Protein AF-A0AAD7QXW4-F1 (afdb_monomer_lite)

Secondary structure (DSSP, 8-state):
---HHHHHHHHHHHHHHHHHHHHHHHHHHHHTTT---SS-----PPPHHHHHHHHHHHHHHHHHHHHHHHHHT--TTSTT---HHHHH---TTS-HHHHHHHHHHTT---HHHHHHHHHT-SHHHHHHHHHHTTHHHH-TT-BTTBHHHHHHHHHHHHHHHHHHHHHHHHHHHHH-GGGHHHHHHHHHHHHHHHHHHHHHHHH--TTHHHHS-STTS---HHHHHHHHHHHHHHHHHHHHHHHHHHHHTTSS---STTSHHHHHHHHHHHHHHHHHHHHHHHHHHHHHHHHHHHHHHH-HHHHHHHHHHHHHHHHHHHHHHHSHHHHHHHHHHHHSS-HHHHHHHHHHHHHHHHHHTT-----

Structure (mmCIF, N/CA/C/O backbone):
data_AF-A0AAD7QXW4-F1
#
_entry.id   AF-A0AAD7QXW4-F1
#
loop_
_atom_site.group_PDB
_atom_site.id
_atom_site.type_symbol
_atom_site.label_atom_id
_atom_site.label_alt_id
_atom_site.label_comp_id
_atom_site.label_asym_id
_atom_site.label_entity_id
_atom_site.label_seq_id
_atom_site.pdbx_PDB_ins_code
_atom_site.Cartn_x
_atom_site.Cartn_y
_atom_site.Cartn_z
_atom_site.occupancy
_atom_site.B_iso_or_equiv
_atom_site.auth_seq_id
_atom_site.auth_comp_id
_atom_site.auth_asym_id
_atom_site.auth_atom_id
_atom_site.pdbx_PDB_model_num
ATOM 1 N N . MET A 1 1 ? 6.537 -10.500 15.496 1.00 38.91 1 MET A N 1
ATOM 2 C CA . MET A 1 1 ? 7.806 -11.263 15.499 1.00 38.91 1 MET A CA 1
ATOM 3 C C . MET A 1 1 ? 7.841 -12.087 14.221 1.00 38.91 1 MET A C 1
ATOM 5 O O . MET A 1 1 ? 6.957 -12.913 14.037 1.00 38.91 1 MET A O 1
ATOM 9 N N . VAL A 1 2 ? 8.755 -11.793 13.292 1.00 45.12 2 VAL A N 1
ATOM 10 C CA . VAL A 1 2 ? 8.841 -12.519 12.012 1.00 45.12 2 VAL A CA 1
ATOM 11 C C . VAL A 1 2 ? 9.521 -13.862 12.272 1.00 45.12 2 VAL A C 1
ATOM 13 O O . VAL A 1 2 ? 10.631 -13.902 12.792 1.00 45.12 2 VAL A O 1
ATOM 16 N N . ASN A 1 3 ? 8.829 -14.959 11.971 1.00 74.19 3 ASN A N 1
ATOM 17 C CA . ASN A 1 3 ? 9.341 -16.309 12.180 1.00 74.19 3 ASN A CA 1
ATOM 18 C C . ASN A 1 3 ? 10.465 -16.594 11.167 1.00 74.19 3 ASN A C 1
ATOM 20 O O . ASN A 1 3 ? 10.270 -16.412 9.965 1.00 74.19 3 ASN A O 1
ATOM 24 N N . ILE A 1 4 ? 11.625 -17.058 11.635 1.00 77.56 4 ILE A N 1
ATOM 25 C CA . ILE A 1 4 ? 12.782 -17.412 10.790 1.00 77.56 4 ILE A CA 1
ATOM 26 C C . ILE A 1 4 ? 12.390 -18.447 9.727 1.00 77.56 4 ILE A C 1
ATOM 28 O O . ILE A 1 4 ? 12.836 -18.352 8.586 1.00 77.56 4 ILE A O 1
ATOM 32 N N . ALA A 1 5 ? 11.471 -19.359 10.058 1.00 68.00 5 ALA A N 1
ATOM 33 C CA . ALA A 1 5 ? 10.938 -20.336 9.114 1.00 68.00 5 ALA A CA 1
ATOM 34 C C . ALA A 1 5 ? 10.135 -19.689 7.969 1.00 68.00 5 ALA A C 1
ATOM 36 O O . ALA A 1 5 ? 10.198 -20.164 6.839 1.00 68.00 5 ALA A O 1
ATOM 37 N N . ALA A 1 6 ? 9.416 -18.591 8.238 1.00 66.75 6 ALA A N 1
ATOM 38 C CA . ALA A 1 6 ? 8.667 -17.843 7.224 1.00 66.75 6 ALA A CA 1
ATOM 39 C C . ALA A 1 6 ? 9.599 -17.025 6.314 1.00 66.75 6 ALA A C 1
ATOM 41 O O . ALA A 1 6 ? 9.358 -16.905 5.118 1.00 66.75 6 ALA A O 1
ATOM 42 N N . LEU A 1 7 ? 10.695 -16.503 6.872 1.00 66.06 7 LEU A N 1
ATOM 43 C CA . LEU A 1 7 ? 11.763 -15.861 6.103 1.00 66.06 7 LEU A CA 1
ATOM 44 C C . LEU A 1 7 ? 12.496 -16.875 5.218 1.00 66.06 7 LEU A C 1
ATOM 46 O O . LEU A 1 7 ? 12.767 -16.586 4.058 1.00 66.06 7 LEU A O 1
ATOM 50 N N . GLN A 1 8 ? 12.767 -18.076 5.730 1.00 68.88 8 GLN A N 1
ATOM 51 C CA . GLN A 1 8 ? 13.400 -19.142 4.956 1.00 68.88 8 GLN A CA 1
ATOM 52 C C . GLN A 1 8 ? 12.527 -19.635 3.807 1.00 68.88 8 GLN A C 1
ATOM 54 O O . GLN A 1 8 ? 13.061 -19.803 2.715 1.00 68.88 8 GLN A O 1
ATOM 59 N N . THR A 1 9 ? 11.219 -19.833 4.005 1.00 77.69 9 THR A N 1
ATOM 60 C CA . THR A 1 9 ? 10.299 -20.216 2.917 1.00 77.69 9 THR A CA 1
ATOM 61 C C . THR A 1 9 ? 10.117 -19.095 1.903 1.00 77.69 9 THR A C 1
ATOM 63 O O . THR A 1 9 ? 10.147 -19.357 0.704 1.00 77.69 9 THR A O 1
ATOM 66 N N . LEU A 1 10 ? 10.015 -17.839 2.348 1.00 73.81 10 LEU A N 1
ATOM 67 C CA . LEU A 1 10 ? 9.956 -16.688 1.446 1.00 73.81 10 LEU A CA 1
ATOM 68 C C . LEU A 1 10 ? 11.222 -16.601 0.585 1.00 73.81 10 LEU A C 1
ATOM 70 O O . LEU A 1 10 ? 11.132 -16.485 -0.634 1.00 73.81 10 LEU A O 1
ATOM 74 N N . VAL A 1 11 ? 12.400 -16.714 1.206 1.00 78.88 11 VAL A N 1
ATOM 75 C CA . VAL A 1 11 ? 13.682 -16.671 0.500 1.00 78.88 11 VAL A CA 1
ATOM 76 C C . VAL A 1 11 ? 13.839 -17.879 -0.412 1.00 78.88 11 VAL A C 1
ATOM 78 O O . VAL A 1 11 ? 14.234 -17.680 -1.544 1.00 78.88 11 VAL A O 1
ATOM 81 N N . THR A 1 12 ? 13.501 -19.104 -0.009 1.00 80.50 12 THR A N 1
ATOM 82 C CA . THR A 1 12 ? 13.656 -20.281 -0.893 1.00 80.50 12 THR A CA 1
ATOM 83 C C . THR A 1 12 ? 12.704 -20.268 -2.085 1.00 80.50 12 THR A C 1
ATOM 85 O O . THR A 1 12 ? 13.102 -20.693 -3.167 1.00 80.50 12 THR A O 1
ATOM 88 N N . VAL A 1 13 ? 11.487 -19.738 -1.931 1.00 79.38 13 VAL A N 1
ATOM 89 C CA . VAL A 1 13 ? 10.522 -19.629 -3.037 1.00 79.38 13 VAL A CA 1
ATOM 90 C C . VAL A 1 13 ? 10.874 -18.477 -3.984 1.00 79.38 13 VAL A C 1
ATOM 92 O O . VAL A 1 13 ? 10.798 -18.642 -5.200 1.00 79.38 13 VAL A O 1
ATOM 95 N N . LEU A 1 14 ? 11.294 -17.320 -3.460 1.00 69.75 14 LEU A N 1
ATOM 96 C CA . LEU A 1 14 ? 11.632 -16.150 -4.283 1.00 69.75 14 LEU A CA 1
ATOM 97 C C . LEU A 1 14 ? 13.081 -16.148 -4.786 1.00 69.75 14 LEU A C 1
ATOM 99 O O . LEU A 1 14 ? 13.359 -15.495 -5.788 1.00 69.75 14 LEU A O 1
ATOM 103 N N . ALA A 1 15 ? 13.997 -16.874 -4.139 1.00 69.12 15 ALA A N 1
ATOM 104 C CA . ALA A 1 15 ? 15.409 -16.981 -4.511 1.00 69.12 15 ALA A CA 1
ATOM 105 C C . ALA A 1 15 ? 15.614 -17.312 -5.992 1.00 69.12 15 ALA A C 1
ATOM 107 O O . ALA A 1 15 ? 16.278 -16.520 -6.652 1.00 69.12 15 ALA A O 1
ATOM 108 N N . PRO A 1 16 ? 15.051 -18.395 -6.561 1.00 73.75 16 PRO A N 1
ATOM 109 C CA . PRO A 1 16 ? 15.305 -18.749 -7.959 1.00 73.75 16 PRO A CA 1
ATOM 110 C C . PRO A 1 16 ? 14.805 -17.698 -8.964 1.00 73.75 16 PRO A C 1
ATOM 112 O O . PRO A 1 16 ? 15.329 -17.627 -10.071 1.00 73.75 16 PRO A O 1
ATOM 115 N N . PHE A 1 17 ? 13.853 -16.845 -8.575 1.00 68.25 17 PHE A N 1
ATOM 116 C CA . PHE A 1 17 ? 13.324 -15.777 -9.426 1.00 68.25 17 PHE A CA 1
ATOM 117 C C . PHE A 1 17 ? 14.056 -14.439 -9.234 1.00 68.25 17 PHE A C 1
ATOM 119 O O . PHE A 1 17 ? 14.311 -13.730 -10.206 1.00 68.25 17 PHE A O 1
ATOM 126 N N . LEU A 1 18 ? 14.434 -14.096 -7.998 1.00 61.56 18 LEU A N 1
ATOM 127 C CA . LEU A 1 18 ? 15.092 -12.827 -7.671 1.00 61.56 18 LEU A CA 1
ATOM 128 C C . LEU A 1 18 ? 16.617 -12.877 -7.845 1.00 61.56 18 LEU A C 1
ATOM 130 O O . LEU A 1 18 ? 17.200 -11.888 -8.287 1.00 61.56 18 LEU A O 1
ATOM 134 N N . LEU A 1 19 ? 17.282 -14.003 -7.543 1.00 67.19 19 LEU A N 1
ATOM 135 C CA . LEU A 1 19 ? 18.742 -14.142 -7.673 1.00 67.19 19 LEU A CA 1
ATOM 136 C C . LEU A 1 19 ? 19.275 -13.817 -9.070 1.00 67.19 19 LEU A C 1
ATOM 138 O O . LEU A 1 19 ? 20.217 -13.029 -9.136 1.00 67.19 19 LEU A O 1
ATOM 142 N N . PRO A 1 20 ? 18.732 -14.353 -10.181 1.00 64.75 20 PRO A N 1
ATOM 143 C CA . PRO A 1 20 ? 19.276 -14.044 -11.501 1.00 64.75 20 PRO A CA 1
ATOM 144 C C . PRO A 1 20 ? 19.158 -12.552 -11.844 1.00 64.75 20 PRO A C 1
ATOM 146 O O . PRO A 1 20 ? 20.075 -11.990 -12.442 1.00 64.75 20 PRO A O 1
ATOM 149 N N . GLN A 1 21 ? 18.099 -11.871 -11.388 1.00 59.12 21 GLN A N 1
ATOM 150 C CA . GLN A 1 21 ? 17.941 -10.429 -11.596 1.00 59.12 21 GLN A CA 1
ATOM 151 C C . GLN A 1 21 ? 18.880 -9.597 -10.716 1.00 59.12 21 GLN A C 1
ATOM 153 O O . GLN A 1 21 ? 19.474 -8.633 -11.195 1.00 59.12 21 GLN A O 1
ATOM 158 N N . ILE A 1 22 ? 19.074 -9.992 -9.454 1.00 64.88 22 ILE A N 1
ATOM 159 C CA . ILE A 1 22 ? 19.997 -9.324 -8.526 1.00 64.88 22 ILE A CA 1
ATOM 160 C C . ILE A 1 22 ? 21.452 -9.518 -8.978 1.00 64.88 22 ILE A C 1
ATOM 162 O O . ILE A 1 22 ? 22.232 -8.567 -8.968 1.00 64.88 22 ILE A O 1
ATOM 166 N N . ILE A 1 23 ? 21.824 -10.722 -9.422 1.00 70.44 23 ILE A N 1
ATOM 167 C CA . ILE A 1 23 ? 23.162 -11.012 -9.955 1.00 70.44 23 ILE A CA 1
ATOM 168 C C . ILE A 1 23 ? 23.402 -10.209 -11.236 1.00 70.44 23 ILE A C 1
ATOM 170 O O . ILE A 1 23 ? 24.435 -9.548 -11.341 1.00 70.44 23 ILE A O 1
ATOM 174 N N . GLY A 1 24 ? 22.441 -10.188 -12.167 1.00 61.59 24 GLY A N 1
ATOM 175 C CA . GLY A 1 24 ? 22.516 -9.358 -13.371 1.00 61.59 24 GLY A CA 1
ATOM 176 C C . GLY A 1 24 ? 22.641 -7.864 -13.049 1.00 61.59 24 GLY A C 1
ATOM 177 O O . GLY A 1 24 ? 23.448 -7.163 -13.658 1.00 61.59 24 GLY A O 1
ATOM 178 N N . PHE A 1 25 ? 21.921 -7.381 -12.033 1.00 62.62 25 PHE A N 1
ATOM 179 C CA . PHE A 1 25 ? 22.014 -6.003 -11.549 1.00 62.62 25 PHE A CA 1
ATOM 180 C C . PHE A 1 25 ? 23.402 -5.678 -10.972 1.00 62.62 25 PHE A C 1
ATOM 182 O O . PHE A 1 25 ? 24.011 -4.679 -11.356 1.00 62.62 25 PHE A O 1
ATOM 189 N N . ILE A 1 26 ? 23.950 -6.542 -10.108 1.00 66.62 26 ILE A N 1
ATOM 190 C CA . ILE A 1 26 ? 25.285 -6.367 -9.507 1.00 66.62 26 ILE A CA 1
ATOM 191 C C . ILE A 1 26 ? 26.384 -6.431 -10.576 1.00 66.62 26 ILE A C 1
ATOM 193 O O . ILE A 1 26 ? 27.340 -5.654 -10.525 1.00 66.62 26 ILE A O 1
ATOM 197 N N . GLN A 1 27 ? 26.256 -7.329 -11.555 1.00 64.94 27 GLN A N 1
ATOM 198 C CA . GLN A 1 27 ? 27.206 -7.451 -12.661 1.00 64.94 27 GLN A CA 1
ATOM 199 C C . GLN A 1 27 ? 27.194 -6.207 -13.555 1.00 64.94 27 GLN A C 1
ATOM 201 O O . GLN A 1 27 ? 28.266 -5.680 -13.841 1.00 64.94 27 GLN A O 1
ATOM 206 N N . ARG A 1 28 ? 26.020 -5.658 -13.898 1.00 58.41 28 ARG A N 1
ATOM 207 C CA . ARG A 1 28 ? 25.897 -4.399 -14.659 1.00 58.41 28 ARG A CA 1
ATOM 208 C C . ARG A 1 28 ? 26.471 -3.201 -13.892 1.00 58.41 28 ARG A C 1
ATOM 210 O O . ARG A 1 28 ? 27.172 -2.377 -14.474 1.00 58.41 28 ARG A O 1
ATOM 217 N N . PHE A 1 29 ? 26.267 -3.142 -12.573 1.00 59.41 29 PHE A N 1
ATOM 218 C CA . PHE A 1 29 ? 26.855 -2.103 -11.715 1.00 59.41 29 PHE A CA 1
ATOM 219 C C . PHE A 1 29 ? 28.385 -2.202 -11.602 1.00 59.41 29 PHE A C 1
ATOM 221 O O . PHE A 1 29 ? 29.067 -1.185 -11.459 1.00 59.41 29 PHE A O 1
ATOM 228 N N . ARG A 1 30 ? 28.936 -3.421 -11.655 1.00 56.94 30 ARG A N 1
ATOM 229 C CA . ARG A 1 30 ? 30.386 -3.669 -11.660 1.00 56.94 30 ARG A CA 1
ATOM 230 C C . ARG A 1 30 ? 31.014 -3.407 -13.032 1.00 56.94 30 ARG A C 1
ATOM 232 O O . ARG A 1 30 ? 32.064 -2.779 -13.092 1.00 56.94 30 ARG A O 1
ATOM 239 N N . GLN A 1 31 ? 30.360 -3.811 -14.119 1.00 50.00 31 GLN A N 1
ATOM 240 C CA . GLN A 1 31 ? 30.836 -3.607 -15.493 1.00 50.00 31 GLN A CA 1
ATOM 241 C C . GLN A 1 31 ? 30.764 -2.135 -15.922 1.00 50.00 31 GLN A C 1
ATOM 243 O O . GLN A 1 31 ? 31.697 -1.640 -16.546 1.00 50.00 31 GLN A O 1
ATOM 248 N N . GLY A 1 32 ? 29.745 -1.387 -15.478 1.00 48.44 32 GLY A N 1
ATOM 249 C CA . GLY A 1 32 ? 29.672 0.069 -15.666 1.00 48.44 32 GLY A CA 1
ATOM 250 C C . GLY A 1 32 ? 30.771 0.865 -14.945 1.00 48.44 32 GLY A C 1
ATOM 251 O O . GLY A 1 32 ? 30.920 2.055 -15.197 1.00 48.44 32 GLY A O 1
ATOM 252 N N . ARG A 1 33 ? 31.550 0.227 -14.056 1.00 48.25 33 ARG A N 1
ATOM 253 C CA . ARG A 1 33 ? 32.772 0.795 -13.457 1.00 48.25 33 ARG A CA 1
ATOM 254 C C . ARG A 1 33 ? 34.061 0.382 -14.175 1.00 48.25 33 ARG A C 1
ATOM 256 O O . ARG A 1 33 ? 35.077 1.024 -13.947 1.00 48.25 33 ARG A O 1
ATOM 263 N N . GLN A 1 34 ? 34.038 -0.679 -14.986 1.00 44.09 34 GLN A N 1
ATOM 264 C CA . GLN A 1 34 ? 35.215 -1.201 -15.696 1.00 44.09 34 GLN A CA 1
ATOM 265 C C . GLN A 1 34 ? 35.305 -0.742 -17.155 1.00 44.09 34 GLN A C 1
ATOM 267 O O . GLN A 1 34 ? 36.392 -0.780 -17.719 1.00 44.09 34 GLN A O 1
ATOM 272 N N . ALA A 1 35 ? 34.216 -0.240 -17.745 1.00 44.34 35 ALA A N 1
ATOM 273 C CA . ALA A 1 35 ? 34.256 0.523 -18.993 1.00 44.34 35 ALA A CA 1
ATOM 274 C C . ALA A 1 35 ? 34.773 1.953 -18.732 1.00 44.34 35 ALA A C 1
ATOM 276 O O . ALA A 1 35 ? 34.047 2.935 -18.867 1.00 44.34 35 ALA A O 1
ATOM 277 N N . GLY A 1 36 ? 36.017 2.054 -18.263 1.00 42.50 36 GLY A N 1
ATOM 278 C CA . GLY A 1 36 ? 36.802 3.276 -18.347 1.00 42.50 36 GLY A CA 1
ATOM 279 C C . GLY A 1 36 ? 37.387 3.346 -19.748 1.00 42.50 36 GLY A C 1
ATOM 280 O O . GLY A 1 36 ? 38.448 2.783 -19.983 1.00 42.50 36 GLY A O 1
ATOM 281 N N . ASP A 1 37 ? 36.659 3.976 -20.663 1.00 39.25 37 ASP A N 1
ATOM 282 C CA . ASP A 1 37 ? 37.173 4.346 -21.977 1.00 39.25 37 ASP A CA 1
ATOM 283 C C . ASP A 1 37 ? 36.783 5.803 -22.249 1.00 39.25 37 ASP A C 1
ATOM 285 O O . ASP A 1 37 ? 35.698 6.252 -21.869 1.00 39.25 37 ASP A O 1
ATOM 289 N N . ASP A 1 38 ? 37.712 6.535 -22.852 1.00 42.19 38 ASP A N 1
ATOM 290 C CA . ASP A 1 38 ? 37.960 7.986 -22.805 1.00 42.19 38 ASP A CA 1
ATOM 291 C C . ASP A 1 38 ? 36.863 8.936 -23.347 1.00 42.19 38 ASP A C 1
ATOM 293 O O . ASP A 1 38 ? 37.115 10.105 -23.642 1.00 42.19 38 ASP A O 1
ATOM 297 N N . ASN A 1 39 ? 35.609 8.498 -23.459 1.00 40.88 39 ASN A N 1
ATOM 298 C CA . ASN A 1 39 ? 34.501 9.349 -23.886 1.00 40.88 39 ASN A CA 1
ATOM 299 C C . ASN A 1 39 ? 33.683 9.846 -22.692 1.00 40.88 39 ASN A C 1
ATOM 301 O O . ASN A 1 39 ? 32.728 9.209 -22.255 1.00 40.88 39 ASN A O 1
ATOM 305 N N . GLN A 1 40 ? 34.081 11.024 -22.199 1.00 39.44 40 GLN A N 1
ATOM 306 C CA . GLN A 1 40 ? 33.288 11.987 -21.424 1.00 39.44 40 GLN A CA 1
ATOM 307 C C . GLN A 1 40 ? 31.959 11.447 -20.874 1.00 39.44 40 GLN A C 1
ATOM 309 O O . GLN A 1 40 ? 30.913 11.486 -21.528 1.00 39.44 40 GLN A O 1
ATOM 314 N N . THR A 1 41 ? 31.981 11.057 -19.602 1.00 42.03 41 THR A N 1
ATOM 315 C CA . THR A 1 41 ? 30.787 10.882 -18.778 1.00 42.03 41 THR A CA 1
ATOM 316 C C . THR A 1 41 ? 30.057 12.219 -18.646 1.00 42.03 41 THR A C 1
ATOM 318 O O . THR A 1 41 ? 30.217 12.942 -17.660 1.00 42.03 41 THR A O 1
ATOM 321 N N . ARG A 1 42 ? 29.230 12.579 -19.632 1.00 43.31 42 ARG A N 1
ATOM 322 C CA . ARG A 1 42 ? 28.164 13.553 -19.394 1.00 43.31 42 ARG A CA 1
ATOM 323 C C . ARG A 1 42 ? 27.274 12.965 -18.294 1.00 43.31 42 ARG A C 1
ATOM 325 O O . ARG A 1 42 ? 26.869 11.807 -18.423 1.00 43.31 42 ARG A O 1
ATOM 332 N N . PRO A 1 43 ? 26.964 13.707 -17.215 1.00 50.62 43 PRO A N 1
ATOM 333 C CA . PRO A 1 43 ? 25.951 13.257 -16.275 1.00 50.62 43 PRO A CA 1
ATOM 334 C C . PRO A 1 43 ? 24.679 13.009 -17.084 1.00 50.62 43 PRO A C 1
ATOM 336 O O . PRO A 1 43 ? 24.198 13.915 -17.763 1.00 50.62 43 PRO A O 1
ATOM 339 N N . VAL A 1 44 ? 24.180 11.769 -17.080 1.00 57.88 44 VAL A N 1
ATOM 340 C CA . VAL A 1 44 ? 22.901 11.439 -17.718 1.00 57.88 44 VAL A CA 1
ATOM 341 C C . VAL A 1 44 ? 21.854 12.276 -16.997 1.00 57.88 44 VAL A C 1
ATOM 343 O O . VAL A 1 44 ? 21.492 11.983 -15.856 1.00 57.88 44 VAL A O 1
ATOM 346 N N . SER A 1 45 ? 21.452 13.381 -17.622 1.00 67.94 45 SER A N 1
ATOM 347 C CA . SER A 1 45 ? 20.503 14.314 -17.042 1.00 67.94 45 SER A CA 1
ATOM 348 C C . SER A 1 45 ? 19.158 13.610 -16.941 1.00 67.94 45 SER A C 1
ATOM 350 O O . SER A 1 45 ? 18.612 13.091 -17.917 1.00 67.94 45 SER A O 1
ATOM 352 N N . LEU A 1 46 ? 18.645 13.529 -15.717 1.00 78.94 46 LEU A N 1
ATOM 353 C CA . LEU A 1 46 ? 17.346 12.942 -15.453 1.00 78.94 46 LEU A CA 1
ATOM 354 C C . LEU A 1 46 ? 16.287 13.822 -16.128 1.00 78.94 46 LEU A C 1
ATOM 356 O O . LEU A 1 46 ? 16.192 15.011 -15.828 1.00 78.94 46 LEU A O 1
ATOM 360 N N . SER A 1 47 ? 15.517 13.263 -17.065 1.00 82.81 47 SER A N 1
ATOM 361 C CA . SER A 1 47 ? 14.469 14.036 -17.745 1.00 82.81 47 SER A CA 1
ATOM 362 C C . SER A 1 47 ? 13.443 14.556 -16.730 1.00 82.81 47 SER A C 1
ATOM 364 O O . SER A 1 47 ? 13.118 13.862 -15.761 1.00 82.81 47 SER A O 1
ATOM 366 N N . GLY A 1 48 ? 12.918 15.764 -16.968 1.00 85.06 48 GLY A N 1
ATOM 367 C CA . GLY A 1 48 ? 11.962 16.433 -16.079 1.00 85.06 48 GLY A CA 1
ATOM 368 C C . GLY A 1 48 ? 10.760 15.555 -15.723 1.00 85.06 48 GLY A C 1
ATOM 369 O O . GLY A 1 48 ? 10.337 15.542 -14.574 1.00 85.06 48 GLY A O 1
ATOM 370 N N . THR A 1 49 ? 10.298 14.716 -16.655 1.00 86.25 49 THR A N 1
ATOM 371 C CA . THR A 1 49 ? 9.227 13.739 -16.415 1.00 86.25 49 THR A CA 1
ATOM 372 C C . THR A 1 49 ? 9.553 12.762 -15.281 1.00 86.25 49 THR A C 1
ATOM 374 O O . THR A 1 49 ? 8.719 12.542 -14.407 1.00 86.25 49 THR A O 1
ATOM 377 N N . TYR A 1 50 ? 10.761 12.186 -15.255 1.00 88.12 50 TYR A N 1
ATOM 378 C CA . TYR A 1 50 ? 11.150 11.249 -14.194 1.00 88.12 50 TYR A CA 1
ATOM 379 C C . TYR A 1 50 ? 11.339 11.969 -12.861 1.00 88.12 50 TYR A C 1
ATOM 381 O O . TYR A 1 50 ? 10.986 11.407 -11.830 1.00 88.12 50 TYR A O 1
ATOM 389 N N . MET A 1 51 ? 11.832 13.213 -12.871 1.00 89.25 51 MET A N 1
ATOM 390 C CA . MET A 1 51 ? 11.890 14.033 -11.658 1.00 89.25 51 MET A CA 1
ATOM 391 C C . MET A 1 51 ? 10.497 14.295 -11.081 1.00 89.25 51 MET A C 1
ATOM 393 O O . MET A 1 51 ? 10.308 14.119 -9.882 1.00 89.25 51 MET A O 1
ATOM 397 N N . THR A 1 52 ? 9.512 14.636 -11.917 1.00 90.12 52 THR A N 1
ATOM 398 C CA . THR A 1 52 ? 8.122 14.811 -11.473 1.00 90.12 52 THR A CA 1
ATOM 399 C C . THR A 1 52 ? 7.553 13.520 -10.890 1.00 90.12 52 THR A C 1
ATOM 401 O O . THR A 1 52 ? 6.960 13.553 -9.818 1.00 90.12 52 THR A O 1
ATOM 404 N N . ILE A 1 53 ? 7.766 12.374 -11.545 1.00 90.62 53 ILE A N 1
ATOM 405 C CA . ILE A 1 53 ? 7.281 11.077 -11.046 1.00 90.62 53 ILE A CA 1
ATOM 406 C C . ILE A 1 53 ? 7.921 10.731 -9.693 1.00 90.62 53 ILE A C 1
ATOM 408 O O . ILE A 1 53 ? 7.222 10.354 -8.756 1.00 90.62 53 ILE A O 1
ATOM 412 N N . ILE A 1 54 ? 9.239 10.898 -9.568 1.00 92.44 54 ILE A N 1
ATOM 413 C CA . ILE A 1 54 ? 9.968 10.670 -8.313 1.00 92.44 54 ILE A CA 1
ATOM 414 C C . ILE A 1 54 ? 9.448 11.597 -7.213 1.00 92.44 54 ILE A C 1
ATOM 416 O O . ILE A 1 54 ? 9.223 11.143 -6.096 1.00 92.44 54 ILE A O 1
ATOM 420 N N . PHE A 1 55 ? 9.217 12.873 -7.528 1.00 93.44 55 PHE A N 1
ATOM 421 C CA . PHE A 1 55 ? 8.653 13.832 -6.583 1.00 93.44 55 PHE A CA 1
ATOM 422 C C . PHE A 1 55 ? 7.265 13.407 -6.096 1.00 93.44 55 PHE A C 1
ATOM 424 O O . PHE A 1 55 ? 7.009 13.469 -4.898 1.00 93.44 55 PHE A O 1
ATOM 431 N N . VAL A 1 56 ? 6.394 12.919 -6.987 1.00 93.12 56 VAL A N 1
ATOM 432 C CA . VAL A 1 56 ? 5.066 12.409 -6.611 1.00 93.12 56 VAL A CA 1
ATOM 433 C C . VAL A 1 56 ? 5.180 11.233 -5.639 1.00 93.12 56 VAL A C 1
ATOM 435 O O . VAL A 1 56 ? 4.496 11.237 -4.619 1.00 93.12 56 VAL A O 1
ATOM 438 N N . PHE A 1 57 ? 6.066 10.265 -5.895 1.00 93.31 57 PHE A N 1
ATOM 439 C CA . PHE A 1 57 ? 6.268 9.137 -4.977 1.00 93.31 57 PHE A CA 1
ATOM 440 C C . PHE A 1 57 ? 6.879 9.562 -3.639 1.00 93.31 57 PHE A C 1
ATOM 442 O O . PHE A 1 57 ? 6.426 9.109 -2.593 1.00 93.31 57 PHE A O 1
ATOM 449 N N . PHE A 1 58 ? 7.856 10.473 -3.633 1.00 93.62 58 PHE A N 1
ATOM 450 C CA . PHE A 1 58 ? 8.395 11.003 -2.378 1.00 93.62 58 PHE A CA 1
ATOM 451 C C . PHE A 1 58 ? 7.348 11.777 -1.581 1.00 93.62 58 PHE A C 1
ATOM 453 O O . PHE A 1 58 ? 7.281 11.624 -0.365 1.00 93.62 58 PHE A O 1
ATOM 460 N N . LEU A 1 59 ? 6.524 12.587 -2.247 1.00 94.19 59 LEU A N 1
ATOM 461 C CA . LEU A 1 59 ? 5.451 13.323 -1.592 1.00 94.19 59 LEU A CA 1
ATOM 462 C C . LEU A 1 59 ? 4.425 12.361 -0.978 1.00 94.19 59 LEU A C 1
ATOM 464 O O . LEU A 1 59 ? 4.071 12.531 0.185 1.00 94.19 59 LEU A O 1
ATOM 468 N N . ALA A 1 60 ? 4.012 11.324 -1.714 1.00 93.31 60 ALA A N 1
ATOM 469 C CA . ALA A 1 60 ? 3.125 10.280 -1.202 1.00 93.31 60 ALA A CA 1
ATOM 470 C C . ALA A 1 60 ? 3.732 9.561 0.018 1.00 93.31 60 ALA A C 1
ATOM 472 O O . ALA A 1 60 ? 3.086 9.469 1.064 1.00 93.31 60 ALA A O 1
ATOM 473 N N . ALA A 1 61 ? 5.009 9.168 -0.058 1.00 93.19 61 ALA A N 1
ATOM 474 C CA . ALA A 1 61 ? 5.724 8.555 1.059 1.00 93.19 61 ALA A CA 1
ATOM 475 C C . ALA A 1 61 ? 5.774 9.470 2.292 1.00 93.19 61 ALA A C 1
ATOM 477 O O . ALA A 1 61 ? 5.522 9.016 3.407 1.00 93.19 61 ALA A O 1
ATOM 478 N N . ILE A 1 62 ? 6.061 10.764 2.107 1.00 93.62 62 ILE A N 1
ATOM 479 C CA . ILE A 1 62 ? 6.068 11.752 3.194 1.00 93.62 62 ILE A CA 1
ATOM 480 C C . ILE A 1 62 ? 4.674 11.886 3.805 1.00 93.62 62 ILE A C 1
ATOM 482 O O . ILE A 1 62 ? 4.566 11.911 5.025 1.00 93.62 62 ILE A O 1
ATOM 486 N N . CYS A 1 63 ? 3.610 11.930 3.001 1.00 93.31 63 CYS A N 1
ATOM 487 C CA . CYS A 1 63 ? 2.240 11.979 3.510 1.00 93.31 63 CYS A CA 1
ATOM 488 C C . CYS A 1 63 ? 1.897 10.743 4.356 1.00 93.31 63 CYS A C 1
ATOM 490 O O . CYS A 1 63 ? 1.354 10.893 5.451 1.00 93.31 63 CYS A O 1
ATOM 492 N N . HIS A 1 64 ? 2.259 9.539 3.904 1.00 92.00 64 HIS A N 1
ATOM 493 C CA . HIS A 1 64 ? 2.045 8.309 4.672 1.00 92.00 64 HIS A CA 1
ATOM 494 C C . HIS A 1 64 ? 2.869 8.282 5.967 1.00 92.00 64 HIS A C 1
ATOM 496 O O . HIS A 1 64 ? 2.327 7.999 7.034 1.00 92.00 64 HIS A O 1
ATOM 502 N N . LEU A 1 65 ? 4.153 8.645 5.911 1.00 91.19 65 LEU A N 1
ATOM 503 C CA . LEU A 1 65 ? 5.007 8.725 7.100 1.00 91.19 65 LEU A CA 1
ATOM 504 C C . LEU A 1 65 ? 4.540 9.806 8.076 1.00 91.19 65 LEU A C 1
ATOM 506 O O . LEU A 1 65 ? 4.582 9.585 9.281 1.00 91.19 65 LEU A O 1
ATOM 510 N N . ALA A 1 66 ? 4.067 10.949 7.580 1.00 90.12 66 ALA A N 1
ATOM 511 C CA . ALA A 1 66 ? 3.493 12.004 8.404 1.00 90.12 66 ALA A CA 1
ATOM 512 C C . ALA A 1 66 ? 2.212 11.523 9.091 1.00 90.12 66 ALA A C 1
ATOM 514 O O . ALA A 1 66 ? 2.037 11.772 10.279 1.00 90.12 66 ALA A O 1
ATOM 515 N N . HIS A 1 67 ? 1.353 10.779 8.389 1.00 87.75 67 HIS A N 1
ATOM 516 C CA . HIS A 1 67 ? 0.163 10.182 8.990 1.00 87.75 67 HIS A CA 1
ATOM 517 C C . HIS A 1 67 ? 0.530 9.188 10.107 1.00 87.75 67 HIS A C 1
ATOM 519 O O . HIS A 1 67 ? -0.017 9.274 11.207 1.00 87.75 67 HIS A O 1
ATOM 525 N N . VAL A 1 68 ? 1.530 8.324 9.888 1.00 85.62 68 VAL A N 1
ATOM 526 C CA . VAL A 1 68 ? 2.064 7.431 10.935 1.00 85.62 68 VAL A CA 1
ATOM 527 C C . VAL A 1 68 ? 2.680 8.225 12.087 1.00 85.62 68 VAL A C 1
ATOM 529 O O . VAL A 1 68 ? 2.452 7.895 13.246 1.00 85.62 68 VAL A O 1
ATOM 532 N N . ALA A 1 69 ? 3.441 9.281 11.804 1.00 84.31 69 ALA A N 1
ATOM 533 C CA . ALA A 1 69 ? 4.074 10.109 12.825 1.00 84.31 69 ALA A CA 1
ATOM 534 C C . ALA A 1 69 ? 3.036 10.835 13.688 1.00 84.31 69 ALA A C 1
ATOM 536 O O . ALA A 1 69 ? 3.173 10.840 14.905 1.00 84.31 69 ALA A O 1
ATOM 537 N N . VAL A 1 70 ? 1.970 11.373 13.088 1.00 81.81 70 VAL A N 1
ATOM 538 C CA . VAL A 1 70 ? 0.825 11.942 13.817 1.00 81.81 70 VAL A CA 1
ATOM 539 C C . VAL A 1 70 ? 0.165 10.873 14.682 1.00 81.81 70 VAL A C 1
ATOM 541 O O . VAL A 1 70 ? -0.154 11.133 15.840 1.00 81.81 70 VAL A O 1
ATOM 544 N N . PHE A 1 71 ? 0.010 9.658 14.156 1.00 74.44 71 PHE A N 1
ATOM 545 C CA . PHE A 1 71 ? -0.554 8.541 14.904 1.00 74.44 71 PHE A CA 1
ATOM 546 C C . PHE A 1 71 ? 0.315 8.143 16.112 1.00 74.44 71 PHE A C 1
ATOM 548 O O . PHE A 1 71 ? -0.209 7.903 17.193 1.00 74.44 71 PHE A O 1
ATOM 555 N N . MET A 1 72 ? 1.641 8.123 15.953 1.00 71.69 72 MET A N 1
ATOM 556 C CA . MET A 1 72 ? 2.609 7.802 17.012 1.00 71.69 72 MET A CA 1
ATOM 557 C C . MET A 1 72 ? 2.795 8.923 18.032 1.00 71.69 72 MET A C 1
ATOM 559 O O . MET A 1 72 ? 3.045 8.659 19.203 1.00 71.69 72 MET A O 1
ATOM 563 N N . ALA A 1 73 ? 2.698 10.172 17.580 1.00 68.69 73 ALA A N 1
ATOM 564 C CA . ALA A 1 73 ? 2.816 11.359 18.412 1.00 68.69 73 ALA A CA 1
ATOM 565 C C . ALA A 1 73 ? 1.508 11.701 19.141 1.00 68.69 73 ALA A C 1
ATOM 567 O O . ALA A 1 73 ? 1.477 12.679 19.890 1.00 68.69 73 ALA A O 1
ATOM 568 N N . ARG A 1 74 ? 0.434 10.913 18.955 1.00 66.25 74 ARG A N 1
ATOM 569 C CA . ARG A 1 74 ? -0.748 10.988 19.817 1.00 66.25 74 ARG A CA 1
ATOM 570 C C . ARG A 1 74 ? -0.329 10.652 21.239 1.00 66.25 74 ARG A C 1
ATOM 572 O O . ARG A 1 74 ? -0.227 9.489 21.621 1.00 66.25 74 ARG A O 1
ATOM 579 N N . ASP A 1 75 ? -0.158 11.693 22.041 1.00 60.44 75 ASP A N 1
ATOM 580 C CA . ASP A 1 75 ? -0.282 11.558 23.482 1.00 60.44 75 ASP A CA 1
ATOM 581 C C . ASP A 1 75 ? -1.652 10.904 23.758 1.00 60.44 75 ASP A C 1
ATOM 583 O O . ASP A 1 75 ? -2.666 11.386 23.222 1.00 60.44 75 ASP A O 1
ATOM 587 N N . PRO A 1 76 ? -1.711 9.812 24.545 1.00 61.22 76 PRO A N 1
ATOM 588 C CA . PRO A 1 76 ? -2.961 9.178 24.944 1.00 61.22 76 PRO A CA 1
ATOM 589 C C . PRO A 1 76 ? -4.008 10.163 25.478 1.00 61.22 76 PRO A C 1
ATOM 591 O O . PRO A 1 76 ? -5.196 9.902 25.311 1.00 61.22 76 PRO A O 1
ATOM 594 N N . GLN A 1 77 ? -3.583 11.287 26.071 1.00 57.72 77 GLN A N 1
ATOM 595 C CA . GLN A 1 77 ? -4.454 12.333 26.623 1.00 57.72 77 GLN A CA 1
ATOM 596 C C . GLN A 1 77 ? -4.709 13.524 25.679 1.00 57.72 77 GLN A C 1
ATOM 598 O O . GLN A 1 77 ? -5.468 14.442 26.020 1.00 57.72 77 GLN A O 1
ATOM 603 N N . SER A 1 78 ? -4.101 13.533 24.489 1.00 60.81 78 SER A N 1
ATOM 604 C CA . SER A 1 78 ? -4.320 14.596 23.504 1.00 60.81 78 SER A CA 1
ATOM 605 C C . SER A 1 78 ? -5.778 14.648 23.044 1.00 60.81 78 SER A C 1
ATOM 607 O O . SER A 1 78 ? -6.485 13.644 23.006 1.00 60.81 78 SER A O 1
ATOM 609 N N . SER A 1 79 ? -6.231 15.831 22.618 1.00 55.44 79 SER A N 1
ATOM 610 C CA . SER A 1 79 ? -7.565 16.032 22.028 1.00 55.44 79 SER A CA 1
ATOM 611 C C . SER A 1 79 ? -7.810 15.260 20.732 1.00 55.44 79 SER A C 1
ATOM 613 O O . SER A 1 79 ? -8.929 15.274 20.237 1.00 55.44 79 SER A O 1
ATOM 615 N N . PHE A 1 80 ? -6.775 14.637 20.168 1.00 54.97 80 PHE A N 1
ATOM 616 C CA . PHE A 1 80 ? -6.837 13.903 18.909 1.00 54.97 80 PHE A CA 1
ATOM 617 C C . PHE A 1 80 ? -6.988 12.392 19.104 1.00 54.97 80 PHE A C 1
ATOM 619 O O . PHE A 1 80 ? -7.111 11.675 18.108 1.00 54.97 80 PHE A O 1
ATOM 626 N N . ASN A 1 81 ? -6.930 11.902 20.349 1.00 65.19 81 ASN A N 1
ATOM 627 C CA . ASN A 1 81 ? -7.270 10.526 20.677 1.00 65.19 81 ASN A CA 1
ATOM 628 C C . ASN A 1 81 ? -8.756 10.449 21.039 1.00 65.19 81 ASN A C 1
ATOM 630 O O . ASN A 1 81 ? -9.185 11.076 22.003 1.00 65.19 81 ASN A O 1
ATOM 634 N N . ASN A 1 82 ? -9.523 9.664 20.285 1.00 73.44 82 ASN A N 1
ATOM 635 C CA . ASN A 1 82 ? -10.949 9.447 20.539 1.00 73.44 82 ASN A CA 1
ATOM 636 C C . ASN A 1 82 ? -11.211 8.182 21.372 1.00 73.44 82 ASN A C 1
ATOM 638 O O . ASN A 1 82 ? -12.342 7.921 21.781 1.00 73.44 82 ASN A O 1
ATOM 642 N N . ASN A 1 83 ? -10.180 7.373 21.638 1.00 84.62 83 ASN A N 1
ATOM 643 C CA . ASN A 1 83 ? -10.359 6.093 22.301 1.00 84.62 83 ASN A CA 1
ATOM 644 C C . ASN A 1 83 ? -10.481 6.256 23.819 1.00 84.62 83 ASN A C 1
ATOM 646 O O . ASN A 1 83 ? -9.487 6.442 24.525 1.00 84.62 83 ASN A O 1
ATOM 650 N N . ILE A 1 84 ? -11.698 6.112 24.345 1.00 87.88 84 ILE A N 1
ATOM 651 C CA . ILE A 1 84 ? -11.999 6.404 25.753 1.00 87.88 84 ILE A CA 1
ATOM 652 C C . ILE A 1 84 ? -11.186 5.560 26.748 1.00 87.88 84 ILE A C 1
ATOM 654 O O . ILE A 1 84 ? -10.852 6.033 27.835 1.00 87.88 84 ILE A O 1
ATOM 658 N N . PHE A 1 85 ? -10.826 4.323 26.395 1.00 87.81 85 PHE A N 1
ATOM 659 C CA . PHE A 1 85 ? -10.051 3.435 27.267 1.00 87.81 85 PHE A CA 1
ATOM 660 C C . PHE A 1 85 ? -8.552 3.741 27.211 1.00 87.81 85 PHE A C 1
ATOM 662 O O . PHE A 1 85 ? -7.862 3.571 28.214 1.00 87.81 85 PHE A O 1
ATOM 669 N N . GLN A 1 86 ? -8.045 4.233 26.076 1.00 84.81 86 GLN A N 1
ATOM 670 C CA . GLN A 1 86 ? -6.669 4.727 25.987 1.00 84.81 86 GLN A CA 1
ATOM 671 C C . GLN A 1 86 ? -6.512 6.057 26.742 1.00 84.81 86 GLN A C 1
ATOM 673 O O . GLN A 1 86 ? -5.552 6.205 27.494 1.00 84.81 86 GLN A O 1
ATOM 678 N N . ILE A 1 87 ? -7.484 6.972 26.623 1.00 84.56 87 ILE A N 1
ATOM 679 C CA . ILE A 1 87 ? -7.495 8.272 27.322 1.00 84.56 87 ILE A CA 1
ATOM 680 C C . ILE A 1 87 ? -7.558 8.083 28.842 1.00 84.56 87 ILE A C 1
ATOM 682 O O . ILE A 1 87 ? -6.755 8.641 29.587 1.00 84.56 87 ILE A O 1
ATOM 686 N N . THR A 1 88 ? -8.511 7.275 29.319 1.00 86.69 88 THR A N 1
ATOM 687 C CA . THR A 1 88 ? -8.680 6.995 30.760 1.00 86.69 88 THR A CA 1
ATOM 688 C C . THR A 1 88 ? -7.610 6.045 31.302 1.00 86.69 88 THR A C 1
ATOM 690 O O . THR A 1 88 ? -7.449 5.895 32.515 1.00 86.69 88 THR A O 1
ATOM 693 N N . GLY A 1 89 ? -6.903 5.356 30.404 1.00 84.75 89 GLY A N 1
ATOM 694 C CA . GLY A 1 89 ? -5.988 4.271 30.710 1.00 84.75 89 GLY A CA 1
ATOM 695 C C . GLY A 1 89 ? -6.669 3.049 31.327 1.00 84.75 89 GLY A C 1
ATOM 696 O O . GLY A 1 89 ? -5.965 2.161 31.784 1.00 84.75 89 GLY A O 1
ATOM 697 N N . LEU A 1 90 ? -7.996 2.964 31.416 1.00 87.00 90 LEU A N 1
ATOM 698 C CA . LEU A 1 90 ? -8.669 1.880 32.132 1.00 87.00 90 LEU A CA 1
ATOM 699 C C . LEU A 1 90 ? -8.656 0.547 31.355 1.00 87.00 90 LEU A C 1
ATOM 701 O O . LEU A 1 90 ? -8.676 0.538 30.125 1.00 87.00 90 LEU A O 1
ATOM 705 N N . PRO A 1 91 ? -8.669 -0.610 32.049 1.00 87.75 91 PRO A N 1
ATOM 706 C CA . PRO A 1 91 ? -8.952 -1.894 31.412 1.00 87.75 91 PRO A CA 1
ATOM 707 C C . PRO A 1 91 ? -10.308 -1.892 30.690 1.00 87.75 91 PRO A C 1
ATOM 709 O O . PRO A 1 91 ? -11.287 -1.353 31.198 1.00 87.75 91 PRO A O 1
ATOM 712 N N . ILE A 1 92 ? -10.410 -2.591 29.556 1.00 87.69 92 ILE A N 1
ATOM 713 C CA . ILE A 1 92 ? -11.652 -2.633 28.759 1.00 87.69 92 ILE A CA 1
ATOM 714 C C . ILE A 1 92 ? -12.844 -3.252 29.507 1.00 87.69 92 ILE A C 1
ATOM 716 O O . ILE A 1 92 ? -13.992 -3.042 29.137 1.00 87.69 92 ILE A O 1
ATOM 720 N N . LEU A 1 93 ? -12.598 -4.035 30.561 1.00 87.69 93 LEU A N 1
ATOM 721 C CA . LEU A 1 93 ? -13.648 -4.657 31.373 1.00 87.69 93 LEU A CA 1
ATOM 722 C C . LEU A 1 93 ? -14.166 -3.735 32.488 1.00 87.69 93 LEU A C 1
ATOM 724 O O . LEU A 1 93 ? -15.144 -4.078 33.151 1.00 87.69 93 LEU A O 1
ATOM 728 N N . THR A 1 94 ? -13.569 -2.556 32.683 1.00 89.38 94 THR A N 1
ATOM 729 C CA . THR A 1 94 ? -14.001 -1.597 33.706 1.00 89.38 94 THR A CA 1
ATOM 730 C C . THR A 1 94 ? -15.439 -1.119 33.452 1.00 89.38 94 THR A C 1
ATOM 732 O O . THR A 1 94 ? -15.754 -0.773 32.313 1.00 89.38 94 THR A O 1
ATOM 735 N N . PRO A 1 95 ? -16.328 -1.108 34.470 1.00 90.94 95 PRO A N 1
ATOM 736 C CA . PRO A 1 95 ? -17.714 -0.654 34.327 1.00 90.94 95 PRO A CA 1
ATOM 737 C C . PRO A 1 95 ? -17.838 0.740 33.698 1.00 90.94 95 PRO A C 1
ATOM 739 O O . PRO A 1 95 ? -17.020 1.621 33.966 1.00 90.94 95 PRO A O 1
ATOM 742 N N . THR A 1 96 ? -18.883 0.948 32.891 1.00 92.06 96 THR A N 1
ATOM 743 C CA . THR A 1 96 ? -19.129 2.206 32.161 1.00 92.06 96 THR A CA 1
ATOM 744 C C . THR A 1 96 ? -19.260 3.406 33.092 1.00 92.06 96 THR A C 1
ATOM 746 O O . THR A 1 96 ? -18.740 4.464 32.768 1.00 92.06 96 THR A O 1
ATOM 749 N N . GLU A 1 97 ? -19.859 3.236 34.272 1.00 92.50 97 GLU A N 1
ATOM 750 C CA . GLU A 1 97 ? -19.981 4.291 35.290 1.00 92.50 97 GLU A CA 1
ATOM 751 C C . GLU A 1 97 ? -18.615 4.797 35.772 1.00 92.50 97 GLU A C 1
ATOM 753 O O . GLU A 1 97 ? -18.396 5.997 35.920 1.00 92.50 97 GLU A O 1
ATOM 758 N N . THR A 1 98 ? -17.656 3.888 35.970 1.00 93.25 98 THR A N 1
ATOM 759 C CA . THR A 1 98 ? -16.292 4.258 36.368 1.00 93.25 98 THR A CA 1
ATOM 760 C C . THR A 1 98 ? -15.566 4.977 35.236 1.00 93.25 98 THR A C 1
ATOM 762 O O . THR A 1 98 ? -14.866 5.956 35.484 1.00 93.25 98 THR A O 1
ATOM 765 N N . VAL A 1 99 ? -15.744 4.520 33.991 1.00 92.25 99 VAL A N 1
ATOM 766 C CA . VAL A 1 99 ? -15.180 5.192 32.810 1.00 92.25 99 VAL A CA 1
ATOM 767 C C . VAL A 1 99 ? -15.761 6.604 32.679 1.00 92.25 99 VAL A C 1
ATOM 769 O O . VAL A 1 99 ? -14.996 7.554 32.536 1.00 92.25 99 VAL A O 1
ATOM 772 N N . ALA A 1 100 ? -17.081 6.754 32.819 1.00 93.50 100 ALA A N 1
ATOM 773 C CA . ALA A 1 100 ? -17.780 8.038 32.788 1.00 93.50 100 ALA A CA 1
ATOM 774 C C . ALA A 1 100 ? -17.261 8.999 33.866 1.00 93.50 100 ALA A C 1
ATOM 776 O O . ALA A 1 100 ? -16.921 10.141 33.569 1.00 93.50 100 ALA A O 1
ATOM 777 N N . ALA A 1 101 ? -17.110 8.518 35.105 1.00 93.88 101 ALA A N 1
ATOM 778 C CA . ALA A 1 101 ? -16.600 9.324 36.210 1.00 93.88 101 ALA A CA 1
ATOM 779 C C . ALA A 1 101 ? -15.166 9.831 35.965 1.00 93.88 101 ALA A C 1
ATOM 781 O O . ALA A 1 101 ? -14.839 10.956 36.343 1.00 93.88 101 ALA A O 1
ATOM 782 N N . ILE A 1 102 ? -14.300 9.030 35.329 1.00 92.81 102 ILE A N 1
ATOM 783 C CA . ILE A 1 102 ? -12.946 9.474 34.964 1.00 92.81 102 ILE A CA 1
ATOM 784 C C . ILE A 1 102 ? -12.983 10.457 33.790 1.00 92.81 102 ILE A C 1
ATOM 786 O O . ILE A 1 102 ? -12.279 11.461 33.840 1.00 92.81 102 ILE A O 1
ATOM 790 N N . LEU A 1 103 ? -13.807 10.218 32.765 1.00 91.50 103 LEU A N 1
ATOM 791 C CA . LEU A 1 103 ? -13.953 11.145 31.636 1.00 91.50 103 LEU A CA 1
ATOM 792 C C . LEU A 1 103 ? -14.442 12.527 32.091 1.00 91.50 103 LEU A C 1
ATOM 794 O O . LEU A 1 103 ? -13.863 13.531 31.682 1.00 91.50 103 LEU A O 1
ATOM 798 N N . ALA A 1 104 ? -15.419 12.577 33.001 1.00 91.88 104 ALA A N 1
ATOM 799 C CA . ALA A 1 104 ? -15.891 13.823 33.605 1.00 91.88 104 ALA A CA 1
ATOM 800 C C . ALA A 1 104 ? -14.777 14.540 34.389 1.00 91.88 104 ALA A C 1
ATOM 802 O O . ALA A 1 104 ? -14.584 15.744 34.247 1.00 91.88 104 ALA A O 1
ATOM 803 N N . ARG A 1 105 ? -13.962 13.801 35.161 1.00 92.06 105 ARG A N 1
ATOM 804 C CA . ARG A 1 105 ? -12.790 14.373 35.860 1.00 92.06 105 ARG A CA 1
ATOM 805 C C . ARG A 1 105 ? -11.732 14.932 34.910 1.00 92.06 105 ARG A C 1
ATOM 807 O O . ARG A 1 105 ? -11.028 15.863 35.283 1.00 92.06 105 ARG A O 1
ATOM 814 N N . LEU A 1 106 ? -11.604 14.359 33.715 1.00 89.19 106 LEU A N 1
ATOM 815 C CA . LEU A 1 106 ? -10.696 14.836 32.670 1.00 89.19 106 LEU A CA 1
ATOM 816 C C . LEU A 1 106 ? -11.296 15.984 31.835 1.00 89.19 106 LEU A C 1
ATOM 818 O O . LEU A 1 106 ? -10.621 16.467 30.929 1.00 89.19 106 LEU A O 1
ATOM 822 N N . GLY A 1 107 ? -12.538 16.411 32.106 1.00 88.00 107 GLY A N 1
ATOM 823 C CA . GLY A 1 107 ? -13.241 17.425 31.310 1.00 88.00 107 GLY A CA 1
ATOM 824 C C . GLY A 1 107 ? -13.509 16.971 29.872 1.00 88.00 107 GLY A C 1
ATOM 825 O O . GLY A 1 107 ? -13.433 17.766 28.938 1.00 88.00 107 GLY A O 1
ATOM 826 N N . ARG A 1 108 ? -13.723 15.665 29.677 1.00 85.31 108 ARG A N 1
ATOM 827 C CA . ARG A 1 108 ? -13.952 15.021 28.373 1.00 85.31 108 ARG A CA 1
ATOM 828 C C . ARG A 1 108 ? -15.365 14.439 28.259 1.00 85.31 108 ARG A C 1
ATOM 830 O O . ARG A 1 108 ? -15.587 13.573 27.416 1.00 85.31 108 ARG A O 1
ATOM 837 N N . ASP A 1 109 ? -16.301 14.877 29.097 1.00 84.31 109 ASP A N 1
ATOM 838 C CA . ASP A 1 109 ? -17.709 14.503 28.996 1.00 84.31 109 ASP A CA 1
ATOM 839 C C . ASP A 1 109 ? -18.398 15.319 27.894 1.00 84.31 109 ASP A C 1
ATOM 841 O O . ASP A 1 109 ? -18.750 16.485 28.017 1.00 84.31 109 ASP A O 1
ATOM 845 N N . THR A 1 110 ? -18.557 14.684 26.745 1.00 87.75 110 THR A N 1
ATOM 846 C CA . THR A 1 110 ? -19.332 15.212 25.621 1.00 87.75 110 THR A CA 1
ATOM 847 C C . THR A 1 110 ? -20.588 14.373 25.413 1.00 87.75 110 THR A C 1
ATOM 849 O O . THR A 1 110 ? -20.609 13.187 25.757 1.00 87.75 110 THR A O 1
ATOM 852 N N . GLU A 1 111 ? -21.608 14.948 24.773 1.00 90.44 111 GLU A N 1
ATOM 853 C CA . GLU A 1 111 ? -22.822 14.220 24.364 1.00 90.44 111 GLU A CA 1
ATOM 854 C C . GLU A 1 111 ? -22.473 12.957 23.552 1.00 90.44 111 GLU A C 1
ATOM 856 O O . GLU A 1 111 ? -23.046 11.886 23.751 1.00 90.44 111 GLU A O 1
ATOM 861 N N . TYR A 1 112 ? -21.437 13.047 22.708 1.00 88.62 112 TYR A N 1
ATOM 862 C CA . TYR A 1 112 ? -20.897 11.904 21.972 1.00 88.62 112 TYR A CA 1
ATOM 863 C C . TYR A 1 112 ? -20.358 10.806 22.899 1.00 88.62 112 TYR A C 1
ATOM 865 O O . TYR A 1 112 ? -20.674 9.631 22.711 1.00 88.62 112 TYR A O 1
ATOM 873 N N . THR A 1 113 ? -19.559 11.158 23.913 1.00 89.06 113 THR A N 1
ATOM 874 C CA . THR A 1 113 ? -19.026 10.160 24.856 1.00 89.06 113 THR A CA 1
ATOM 875 C C . THR A 1 113 ? -20.120 9.515 25.699 1.00 89.06 113 THR A C 1
ATOM 877 O O . THR A 1 113 ? -20.038 8.319 25.968 1.00 89.06 113 THR A O 1
ATOM 880 N N . GLU A 1 114 ? -21.163 10.259 26.073 1.00 90.44 114 GLU A N 1
ATOM 881 C CA . GLU A 1 114 ? -22.311 9.704 26.792 1.00 90.44 114 GLU A CA 1
ATOM 882 C C . GLU A 1 114 ? -23.068 8.702 25.913 1.00 90.44 114 GLU A C 1
ATOM 884 O O . GLU A 1 114 ? -23.275 7.553 26.315 1.00 90.44 114 GLU A O 1
ATOM 889 N N . PHE A 1 115 ? -23.370 9.081 24.666 1.00 91.44 115 PHE A N 1
ATOM 890 C CA . PHE A 1 115 ? -23.968 8.183 23.679 1.00 91.44 115 PHE A CA 1
ATOM 891 C C . PHE A 1 115 ? -23.123 6.920 23.466 1.00 91.44 115 PHE A C 1
ATOM 893 O O . PHE A 1 115 ? -23.650 5.805 23.510 1.00 91.44 115 PHE A O 1
ATOM 900 N N . LEU A 1 116 ? -21.807 7.067 23.299 1.00 92.00 116 LEU A N 1
ATOM 901 C CA . LEU A 1 116 ? -20.883 5.946 23.141 1.00 92.00 116 LEU A CA 1
ATOM 902 C C . LEU A 1 116 ? -20.924 5.009 24.359 1.00 92.00 116 LEU A C 1
ATOM 904 O O . LEU A 1 116 ? -21.003 3.790 24.197 1.00 92.00 116 LEU A O 1
ATOM 908 N N . LEU A 1 117 ? -20.937 5.549 25.581 1.00 92.62 117 LEU A N 1
ATOM 909 C CA . LEU A 1 117 ? -21.014 4.753 26.807 1.00 92.62 117 LEU A CA 1
ATOM 910 C C . LEU A 1 117 ? -22.297 3.912 26.884 1.00 92.62 117 LEU A C 1
ATOM 912 O O . LEU A 1 117 ? -22.231 2.776 27.360 1.00 92.62 117 LEU A O 1
ATOM 916 N N . THR A 1 118 ? -23.428 4.391 26.345 1.00 92.19 118 THR A N 1
ATOM 917 C CA . THR A 1 118 ? -24.664 3.582 26.269 1.00 92.19 118 THR A CA 1
ATOM 918 C C . THR A 1 118 ? -24.494 2.325 25.408 1.00 92.19 118 THR A C 1
ATOM 920 O O . THR A 1 118 ? -25.055 1.271 25.714 1.00 92.19 118 THR A O 1
ATOM 923 N N . LYS A 1 119 ? -23.664 2.390 24.356 1.00 90.88 119 LYS A N 1
ATOM 924 C CA . LYS A 1 119 ? -23.365 1.251 23.470 1.00 90.88 119 LYS A CA 1
ATOM 925 C C . LYS A 1 119 ? -22.378 0.264 24.094 1.00 90.88 119 LYS A C 1
ATOM 927 O O . LYS A 1 119 ? -22.376 -0.913 23.736 1.00 90.88 119 LYS A O 1
ATOM 932 N N . LEU A 1 120 ? -21.577 0.710 25.061 1.00 92.44 120 LEU A N 1
ATOM 933 C CA . LEU A 1 120 ? -20.516 -0.063 25.714 1.00 92.44 120 LEU A CA 1
ATOM 934 C C . LEU A 1 120 ? -20.971 -0.811 26.979 1.00 92.44 120 LEU A C 1
ATOM 936 O O . LEU A 1 120 ? -20.140 -1.239 27.785 1.00 92.44 120 LEU A O 1
ATOM 940 N N . ALA A 1 121 ? -22.278 -1.013 27.161 1.00 89.19 121 ALA A N 1
ATOM 941 C CA . ALA A 1 121 ? -22.824 -1.694 28.334 1.00 89.19 121 ALA A CA 1
ATOM 942 C C . ALA A 1 121 ? -22.330 -3.149 28.475 1.00 89.19 121 ALA A C 1
ATOM 944 O O . ALA A 1 121 ? -22.045 -3.600 29.584 1.00 89.19 121 ALA A O 1
ATOM 945 N N . SER A 1 122 ? -22.176 -3.879 27.362 1.00 90.94 122 SER A N 1
ATOM 946 C CA . SER A 1 122 ? -21.758 -5.289 27.389 1.00 90.94 122 SER A CA 1
ATOM 947 C C . SER A 1 122 ? -20.237 -5.472 27.236 1.00 90.94 122 SER A C 1
ATOM 949 O O . SER A 1 122 ? -19.607 -4.742 26.465 1.00 90.94 122 SER A O 1
ATOM 951 N N . PRO A 1 123 ? -19.626 -6.495 27.872 1.00 89.00 123 PRO A N 1
ATOM 952 C CA . PRO A 1 123 ? -18.215 -6.831 27.654 1.00 89.00 123 PRO A CA 1
ATOM 953 C C . PRO A 1 123 ? -17.885 -7.108 26.181 1.00 89.00 123 PRO A C 1
ATOM 955 O O . PRO A 1 123 ? -16.830 -6.703 25.696 1.00 89.00 123 PRO A O 1
ATOM 958 N N . LYS A 1 124 ? -18.818 -7.735 25.445 1.00 90.38 124 LYS A N 1
ATOM 959 C CA . LYS A 1 124 ? -18.676 -7.976 24.003 1.00 90.38 124 LYS A CA 1
ATOM 960 C C . LYS A 1 124 ? -18.607 -6.664 23.217 1.00 90.38 124 LYS A C 1
ATOM 962 O O . LYS A 1 124 ? -17.735 -6.520 22.367 1.00 90.38 124 LYS A O 1
ATOM 967 N N . ALA A 1 125 ? -19.465 -5.692 23.529 1.00 91.62 125 ALA A N 1
ATOM 968 C CA . ALA A 1 125 ? -19.432 -4.377 22.887 1.00 91.62 125 ALA A CA 1
ATOM 969 C C . ALA A 1 125 ? -18.097 -3.657 23.120 1.00 91.62 125 ALA A C 1
ATOM 971 O O . ALA A 1 125 ? -17.543 -3.080 22.191 1.00 91.62 125 ALA A O 1
ATOM 972 N N . ARG A 1 126 ? -17.534 -3.751 24.329 1.00 91.44 126 ARG A N 1
ATOM 973 C CA . ARG A 1 126 ? -16.223 -3.160 24.646 1.00 91.44 126 ARG A CA 1
ATOM 974 C C . ARG A 1 126 ? -15.074 -3.834 23.900 1.00 91.44 126 ARG A C 1
ATOM 976 O O . ARG A 1 126 ? -14.145 -3.158 23.476 1.00 91.44 126 ARG A O 1
ATOM 983 N N . ALA A 1 127 ? -15.150 -5.145 23.692 1.00 90.25 127 ALA A N 1
ATOM 984 C CA . ALA A 1 127 ? -14.171 -5.876 22.893 1.00 90.25 127 ALA A CA 1
ATOM 985 C C . ALA A 1 127 ? -14.239 -5.514 21.400 1.00 90.25 127 ALA A C 1
ATOM 987 O O . ALA A 1 127 ? -13.203 -5.327 20.763 1.00 90.25 127 ALA A O 1
ATOM 988 N N . ILE A 1 128 ? -15.454 -5.353 20.863 1.00 92.00 128 ILE A N 1
ATOM 989 C CA . ILE A 1 128 ? -15.692 -4.846 19.503 1.00 92.00 128 ILE A CA 1
ATOM 990 C C . ILE A 1 128 ? -15.176 -3.409 19.373 1.00 92.00 128 ILE A C 1
ATOM 992 O O . ILE A 1 128 ? -14.490 -3.108 18.403 1.00 92.00 128 ILE A O 1
ATOM 996 N N . TYR A 1 129 ? -15.427 -2.544 20.358 1.00 92.31 129 TYR A N 1
ATOM 997 C CA . TYR A 1 129 ? -14.875 -1.188 20.388 1.00 92.31 129 TYR A CA 1
ATOM 998 C C . TYR A 1 129 ? -13.345 -1.186 20.417 1.00 92.31 129 TYR A C 1
ATOM 1000 O O . TYR A 1 129 ? -12.719 -0.420 19.696 1.00 92.31 129 TYR A O 1
ATOM 1008 N N . ALA A 1 130 ? -12.717 -2.094 21.167 1.00 90.06 130 ALA A N 1
ATOM 1009 C CA . ALA A 1 130 ? -11.264 -2.233 21.129 1.00 90.06 130 ALA A CA 1
ATOM 1010 C C . ALA A 1 130 ? -10.738 -2.654 19.747 1.00 90.06 130 ALA A C 1
ATOM 1012 O O . ALA A 1 130 ? -9.663 -2.225 19.340 1.00 90.06 130 ALA A O 1
ATOM 1013 N N . ALA A 1 131 ? -11.497 -3.459 19.002 1.00 91.12 131 ALA A N 1
ATOM 1014 C CA . ALA A 1 131 ? -11.112 -3.892 17.664 1.00 91.12 131 ALA A CA 1
ATOM 1015 C C . ALA A 1 131 ? -11.352 -2.817 16.586 1.00 91.12 131 ALA A C 1
ATOM 1017 O O . ALA A 1 131 ? -10.494 -2.614 15.730 1.00 91.12 131 ALA A O 1
ATOM 1018 N N . PHE A 1 132 ? -12.506 -2.145 16.610 1.00 91.56 132 PHE A N 1
ATOM 1019 C CA . PHE A 1 132 ? -12.992 -1.302 15.507 1.00 91.56 132 PHE A CA 1
ATOM 1020 C C . PHE A 1 132 ? -13.156 0.185 15.860 1.00 91.56 132 PHE A C 1
ATOM 1022 O O . PHE A 1 132 ? -13.533 0.971 14.995 1.00 91.56 132 PHE A O 1
ATOM 1029 N N . GLY A 1 133 ? -12.871 0.586 17.100 1.00 90.56 133 GLY A N 1
ATOM 1030 C CA . GLY A 1 133 ? -12.933 1.976 17.553 1.00 90.56 133 GLY A CA 1
ATOM 1031 C C . GLY A 1 133 ? -14.325 2.598 17.419 1.00 90.56 133 GLY A C 1
ATOM 1032 O O . GLY A 1 133 ? -15.344 1.962 17.707 1.00 90.56 133 GLY A O 1
ATOM 1033 N N . ASP A 1 134 ? -14.356 3.845 16.946 1.00 89.38 134 ASP A N 1
ATOM 1034 C CA . ASP A 1 134 ? -15.560 4.679 16.805 1.00 89.38 134 ASP A CA 1
ATOM 1035 C C . ASP A 1 134 ? -16.610 4.114 15.829 1.00 89.38 134 ASP A C 1
ATOM 1037 O O . ASP A 1 134 ? -17.770 4.527 15.856 1.00 89.38 134 ASP A O 1
ATOM 1041 N N . ALA A 1 135 ? -16.271 3.075 15.053 1.00 91.12 135 ALA A N 1
ATOM 1042 C CA . ALA A 1 135 ? -17.223 2.356 14.207 1.00 91.12 135 ALA A CA 1
ATOM 1043 C C . ALA A 1 135 ? -18.455 1.841 14.978 1.00 91.12 135 ALA A C 1
ATOM 1045 O O . ALA A 1 135 ? -19.511 1.650 14.377 1.00 91.12 135 ALA A O 1
ATOM 1046 N N . ILE A 1 136 ? -18.352 1.625 16.297 1.00 91.38 136 ILE A N 1
ATOM 1047 C CA . ILE A 1 136 ? -19.500 1.229 17.128 1.00 91.38 136 ILE A CA 1
ATOM 1048 C C . ILE A 1 136 ? -20.548 2.340 17.298 1.00 91.38 136 ILE A C 1
ATOM 1050 O O . ILE A 1 136 ? -21.725 2.037 17.493 1.00 91.38 136 ILE A O 1
ATOM 1054 N N . ALA A 1 137 ? -20.128 3.605 17.245 1.00 89.25 137 ALA A N 1
ATOM 1055 C CA . ALA A 1 137 ? -21.006 4.763 17.375 1.00 89.25 137 ALA A CA 1
ATOM 1056 C C . ALA A 1 137 ? -21.459 5.290 16.008 1.00 89.25 137 ALA A C 1
ATOM 1058 O O . ALA A 1 137 ? -22.612 5.686 15.865 1.00 89.25 137 ALA A O 1
ATOM 1059 N N . GLU A 1 138 ? -20.580 5.258 15.005 1.00 90.12 138 GLU A N 1
ATOM 1060 C CA . GLU A 1 138 ? -20.851 5.819 13.676 1.00 90.12 138 GLU A CA 1
ATOM 1061 C C . GLU A 1 138 ? -21.646 4.878 12.755 1.00 90.12 138 GLU A C 1
ATOM 1063 O O . GLU A 1 138 ? -22.408 5.333 11.899 1.00 90.12 138 GLU A O 1
ATOM 1068 N N . CYS A 1 139 ? -21.500 3.557 12.908 1.00 93.19 139 CYS A N 1
ATOM 1069 C CA . CYS A 1 139 ? -22.164 2.603 12.024 1.00 93.19 139 CYS A CA 1
ATOM 1070 C C . CYS A 1 139 ? -23.618 2.340 12.450 1.00 93.19 139 CYS A C 1
ATOM 1072 O O . CYS A 1 139 ? -23.886 1.576 13.378 1.00 93.19 139 CYS A O 1
ATOM 1074 N N . SER A 1 140 ? -24.574 2.903 11.709 1.00 92.12 140 SER A N 1
ATOM 1075 C CA . SER A 1 140 ? -26.015 2.769 11.986 1.00 92.12 140 SER A CA 1
ATOM 1076 C C . SER A 1 140 ? -26.597 1.372 11.733 1.00 92.12 140 SER A C 1
ATOM 1078 O O . SER A 1 140 ? -27.593 0.999 12.350 1.00 92.12 140 SER A O 1
ATOM 1080 N N . TRP A 1 141 ? -25.993 0.591 10.836 1.00 94.06 141 TRP A N 1
ATOM 1081 C CA . TRP A 1 141 ? -26.469 -0.737 10.421 1.00 94.06 141 TRP A CA 1
ATOM 1082 C C . TRP A 1 141 ? -25.670 -1.893 11.039 1.00 94.06 141 TRP A C 1
ATOM 1084 O O . TRP A 1 141 ? -25.981 -3.063 10.803 1.00 94.06 141 TRP A O 1
ATOM 1094 N N . CYS A 1 142 ? -24.635 -1.589 11.825 1.00 94.62 142 CYS A N 1
ATOM 1095 C CA . CYS A 1 142 ? -23.818 -2.602 12.470 1.00 94.62 142 CYS A CA 1
ATOM 1096 C C . CYS A 1 142 ? -24.498 -3.165 13.725 1.00 94.62 142 CYS A C 1
ATOM 1098 O O . CYS A 1 142 ? -25.226 -2.470 14.431 1.00 94.62 142 CYS A O 1
ATOM 1100 N N . SER A 1 143 ? -24.234 -4.437 14.034 1.00 93.00 143 SER A N 1
ATOM 1101 C CA . SER A 1 143 ? -24.807 -5.110 15.203 1.00 93.00 143 SER A CA 1
ATOM 1102 C C . SER A 1 143 ? -23.740 -5.825 16.018 1.00 93.00 143 SER A C 1
ATOM 1104 O O . SER A 1 143 ? -22.912 -6.549 15.478 1.00 93.00 143 SER A O 1
ATOM 1106 N N . ILE A 1 144 ? -23.806 -5.693 17.347 1.00 91.06 144 ILE A N 1
ATOM 1107 C CA . ILE A 1 144 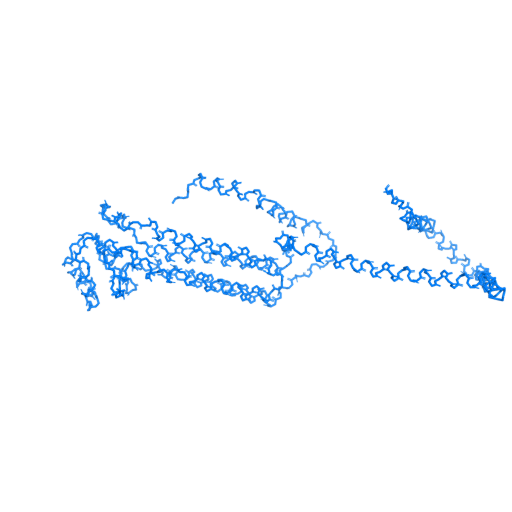? -22.934 -6.408 18.300 1.00 91.06 144 ILE A CA 1
ATOM 1108 C C . ILE A 1 144 ? -23.086 -7.936 18.165 1.00 91.06 144 ILE A C 1
ATOM 1110 O O . ILE A 1 144 ? -22.180 -8.688 18.518 1.00 91.06 144 ILE A O 1
ATOM 1114 N N . ALA A 1 145 ? -24.221 -8.424 17.652 1.00 89.38 145 ALA A N 1
ATOM 1115 C CA . ALA A 1 145 ? -24.423 -9.849 17.399 1.00 89.38 145 ALA A CA 1
ATOM 1116 C C . ALA A 1 145 ? -23.616 -10.354 16.190 1.00 89.38 145 ALA A C 1
ATOM 1118 O O . ALA A 1 145 ? -23.225 -11.519 16.174 1.00 89.38 145 ALA A O 1
ATOM 1119 N N . ASN A 1 146 ? -23.348 -9.487 15.208 1.00 91.12 146 ASN A N 1
ATOM 1120 C CA . ASN A 1 146 ? -22.687 -9.834 13.957 1.00 91.12 146 ASN A CA 1
ATOM 1121 C C . ASN A 1 146 ? -21.422 -8.994 13.742 1.00 91.12 146 ASN A C 1
ATOM 1123 O O . ASN A 1 146 ? -21.443 -7.965 13.075 1.00 91.12 146 ASN A O 1
ATOM 1127 N N . ASP A 1 147 ? -20.293 -9.486 14.240 1.00 90.19 147 ASP A N 1
ATOM 1128 C CA . ASP A 1 147 ? -18.997 -8.808 14.169 1.00 90.19 147 ASP A CA 1
ATOM 1129 C C . ASP A 1 147 ? -18.556 -8.496 12.716 1.00 90.19 147 ASP A C 1
ATOM 1131 O O . ASP A 1 147 ? -17.802 -7.550 12.475 1.00 90.19 147 ASP A O 1
ATOM 1135 N N . ASN A 1 148 ? -19.063 -9.237 11.718 1.00 93.50 148 ASN A N 1
ATOM 1136 C CA . ASN A 1 148 ? -18.754 -8.990 10.306 1.00 93.50 148 ASN A CA 1
ATOM 1137 C C . ASN A 1 148 ? -19.315 -7.663 9.784 1.00 93.50 148 ASN A C 1
ATOM 1139 O O . ASN A 1 148 ? -18.738 -7.113 8.846 1.00 93.50 148 ASN A O 1
ATOM 1143 N N . SER A 1 149 ? -20.391 -7.124 10.371 1.00 95.06 149 SER A N 1
ATOM 1144 C CA . SER A 1 149 ? -20.915 -5.823 9.939 1.00 95.06 149 SER A CA 1
ATOM 1145 C C . SER A 1 149 ? -19.883 -4.715 10.161 1.00 95.06 149 SER A C 1
ATOM 1147 O O . SER A 1 149 ? -19.652 -3.901 9.274 1.00 95.06 149 SER A O 1
ATOM 1149 N N . TYR A 1 150 ? -19.176 -4.748 11.296 1.00 94.62 150 TYR A N 1
ATOM 1150 C CA . TYR A 1 150 ? -18.112 -3.785 11.592 1.00 94.62 150 TYR A CA 1
ATOM 1151 C C . TYR A 1 150 ? -16.907 -3.963 10.672 1.00 94.62 150 TYR A C 1
ATOM 1153 O O . TYR A 1 150 ? -16.361 -2.976 10.186 1.00 94.62 150 TYR A O 1
ATOM 1161 N N . ARG A 1 151 ? -16.527 -5.212 10.366 1.00 95.25 151 ARG A N 1
ATOM 1162 C CA . ARG A 1 151 ? -15.447 -5.498 9.405 1.00 95.25 151 ARG A CA 1
ATOM 1163 C C . ARG A 1 151 ? -15.748 -4.904 8.032 1.00 95.25 151 ARG A C 1
ATOM 1165 O O . ARG A 1 151 ? -14.865 -4.300 7.436 1.00 95.25 151 ARG A O 1
ATOM 1172 N N . LEU A 1 152 ? -16.982 -5.052 7.549 1.00 95.25 152 LEU A N 1
ATOM 1173 C CA . LEU A 1 152 ? -17.420 -4.478 6.276 1.00 95.25 152 LEU A CA 1
ATOM 1174 C C . LEU A 1 152 ? -17.459 -2.945 6.315 1.00 95.25 152 LEU A C 1
ATOM 1176 O O . LEU A 1 152 ? -17.079 -2.320 5.331 1.00 95.25 152 LEU A O 1
ATOM 1180 N N . TYR A 1 153 ? -17.860 -2.348 7.441 1.00 95.62 153 TYR A N 1
ATOM 1181 C CA . TYR A 1 153 ? -17.878 -0.894 7.615 1.00 95.62 153 TYR A CA 1
ATOM 1182 C C . TYR A 1 153 ? -16.478 -0.271 7.547 1.00 95.62 153 TYR A C 1
ATOM 1184 O O . TYR A 1 153 ? -16.291 0.735 6.871 1.00 95.62 153 TYR A O 1
ATOM 1192 N N . VAL A 1 154 ? -15.476 -0.873 8.201 1.00 95.00 154 VAL A N 1
ATOM 1193 C CA . VAL A 1 154 ? -14.106 -0.318 8.234 1.00 95.00 154 VAL A CA 1
ATOM 1194 C C . VAL A 1 154 ? -13.277 -0.653 6.991 1.00 95.00 154 VAL A C 1
ATOM 1196 O O . VAL A 1 154 ? -12.232 -0.044 6.755 1.00 95.00 154 VAL A O 1
ATOM 1199 N N . LEU A 1 155 ? -13.720 -1.624 6.186 1.00 95.38 155 LEU A N 1
ATOM 1200 C CA . LEU A 1 155 ? -12.980 -2.112 5.025 1.00 95.38 155 LEU A CA 1
ATOM 1201 C C . LEU A 1 155 ? -12.641 -0.997 4.014 1.00 95.38 155 LEU A C 1
ATOM 1203 O O . LEU A 1 155 ? -11.473 -0.905 3.636 1.00 95.38 155 LEU A O 1
ATOM 1207 N N . PRO A 1 156 ? -13.571 -0.109 3.603 1.00 95.50 156 PRO A N 1
ATOM 1208 C CA . PRO A 1 156 ? -13.255 0.974 2.672 1.00 95.50 156 PRO A CA 1
ATOM 1209 C C . PRO A 1 156 ? -12.150 1.898 3.191 1.00 95.50 156 PRO A C 1
ATOM 1211 O O . PRO A 1 156 ? -11.247 2.244 2.434 1.00 95.50 156 PRO A O 1
ATOM 1214 N N . THR A 1 157 ? -12.154 2.224 4.486 1.00 92.56 157 THR A N 1
ATOM 1215 C CA . THR A 1 157 ? -11.124 3.061 5.123 1.00 92.56 157 THR A CA 1
ATOM 1216 C C . THR A 1 157 ? -9.733 2.429 5.029 1.00 92.56 157 THR A C 1
ATOM 1218 O O . THR A 1 157 ? -8.732 3.128 4.867 1.00 92.56 157 THR A O 1
ATOM 1221 N N . LEU A 1 158 ? -9.650 1.097 5.086 1.00 94.19 158 LEU A N 1
ATOM 1222 C CA . LEU A 1 158 ? -8.391 0.363 4.946 1.00 94.19 158 LEU A CA 1
ATOM 1223 C C . LEU A 1 158 ? -7.938 0.236 3.485 1.00 94.19 158 LEU A C 1
ATOM 1225 O O . LEU A 1 158 ? -6.744 0.348 3.215 1.00 94.19 158 LEU A O 1
ATOM 1229 N N . LEU A 1 159 ? -8.865 0.007 2.549 1.00 95.75 159 LEU A N 1
ATOM 1230 C CA . LEU A 1 159 ? -8.527 -0.295 1.151 1.00 95.75 159 LEU A CA 1
ATOM 1231 C C . LEU A 1 159 ? -8.394 0.937 0.259 1.00 95.75 159 LEU A C 1
ATOM 1233 O O . LEU A 1 159 ? -7.648 0.894 -0.718 1.00 95.75 159 LEU A O 1
ATOM 1237 N N . TRP A 1 160 ? -9.082 2.034 0.580 1.00 95.44 160 TRP A N 1
ATOM 1238 C CA . TRP A 1 160 ? -9.079 3.240 -0.247 1.00 95.44 160 TRP A CA 1
ATOM 1239 C C . TRP A 1 160 ? -7.665 3.757 -0.578 1.00 95.44 160 TRP A C 1
ATOM 1241 O O . TRP A 1 160 ? -7.404 4.015 -1.755 1.00 95.44 160 TRP A O 1
ATOM 1251 N N . PRO A 1 161 ? -6.708 3.814 0.370 1.00 95.00 161 PRO A N 1
ATOM 1252 C CA . PRO A 1 161 ? -5.346 4.248 0.058 1.00 95.00 161 PRO A CA 1
ATOM 1253 C C . PRO A 1 161 ? -4.604 3.325 -0.919 1.00 95.00 161 PRO A C 1
ATOM 1255 O O . PRO A 1 161 ? -3.847 3.814 -1.751 1.00 95.00 161 PRO A O 1
ATOM 1258 N N . PHE A 1 162 ? -4.861 2.010 -0.898 1.00 95.69 162 PHE A N 1
ATOM 1259 C CA . PHE A 1 162 ? -4.287 1.093 -1.890 1.00 95.69 162 PHE A CA 1
ATOM 1260 C C . PHE A 1 162 ? -4.825 1.382 -3.294 1.00 95.69 162 PHE A C 1
ATOM 1262 O O . PHE A 1 162 ? -4.051 1.422 -4.249 1.00 95.69 162 PHE A O 1
ATOM 1269 N N . PHE A 1 163 ? -6.132 1.623 -3.432 1.00 96.38 163 PHE A N 1
ATOM 1270 C CA . PHE A 1 163 ? -6.724 1.986 -4.723 1.00 96.38 163 PHE A CA 1
ATOM 1271 C C . PHE A 1 163 ? -6.201 3.328 -5.238 1.00 96.38 163 PHE A C 1
ATOM 1273 O O . PHE A 1 163 ? -5.859 3.435 -6.418 1.00 96.38 163 PHE A O 1
ATOM 1280 N N . ALA A 1 164 ? -6.077 4.324 -4.357 1.00 95.19 164 ALA A N 1
ATOM 1281 C CA . ALA A 1 164 ? -5.467 5.605 -4.693 1.00 95.19 164 ALA A CA 1
ATOM 1282 C C . ALA A 1 164 ? -4.024 5.417 -5.192 1.00 95.19 164 ALA A C 1
ATOM 1284 O O . ALA A 1 164 ? -3.666 5.955 -6.242 1.00 95.19 164 ALA A O 1
ATOM 1285 N N . GLN A 1 165 ? -3.232 4.576 -4.517 1.00 94.81 165 GLN A N 1
ATOM 1286 C CA . GLN A 1 165 ? -1.850 4.311 -4.912 1.00 94.81 165 GLN A CA 1
ATOM 1287 C C . GLN A 1 165 ? -1.739 3.570 -6.248 1.00 94.81 165 GLN A C 1
ATOM 1289 O O . GLN A 1 165 ? -0.915 3.930 -7.089 1.00 94.81 165 GLN A O 1
ATOM 1294 N N . ILE A 1 166 ? -2.614 2.595 -6.509 1.00 94.56 166 ILE A N 1
ATOM 1295 C CA . ILE A 1 166 ? -2.711 1.943 -7.825 1.00 94.56 166 ILE A CA 1
ATOM 1296 C C . ILE A 1 166 ? -3.029 2.981 -8.915 1.00 94.56 166 ILE A C 1
ATOM 1298 O O . ILE A 1 166 ? -2.450 2.928 -10.002 1.00 94.56 166 ILE A O 1
ATOM 1302 N N . GLY A 1 167 ? -3.893 3.957 -8.620 1.00 93.69 167 GLY A N 1
ATOM 1303 C CA . GLY A 1 167 ? -4.173 5.091 -9.502 1.00 93.69 167 GLY A CA 1
ATOM 1304 C C . GLY A 1 167 ? -2.933 5.945 -9.790 1.00 93.69 167 GLY A C 1
ATOM 1305 O O . GLY A 1 167 ? -2.644 6.229 -10.954 1.00 93.69 167 GLY A O 1
ATOM 1306 N N . ILE A 1 168 ? -2.155 6.292 -8.759 1.00 92.69 168 ILE A N 1
ATOM 1307 C CA . ILE A 1 168 ? -0.903 7.062 -8.885 1.00 92.69 168 ILE A CA 1
ATOM 1308 C C . ILE A 1 168 ? 0.129 6.307 -9.736 1.00 92.69 168 ILE A C 1
ATOM 1310 O O . ILE A 1 168 ? 0.765 6.899 -10.613 1.00 92.69 168 ILE A O 1
ATOM 1314 N N . ILE A 1 169 ? 0.269 4.993 -9.550 1.00 91.06 169 ILE A N 1
ATOM 1315 C CA . ILE A 1 169 ? 1.144 4.148 -10.379 1.00 91.06 169 ILE A CA 1
ATOM 1316 C C . ILE A 1 169 ? 0.647 4.104 -11.820 1.00 91.06 169 ILE A C 1
ATOM 1318 O O . ILE A 1 169 ? 1.433 4.275 -12.751 1.00 91.06 169 ILE A O 1
ATOM 1322 N N . GLY A 1 170 ? -0.654 3.895 -12.026 1.00 89.38 170 GLY A N 1
ATOM 1323 C CA . GLY A 1 170 ? -1.257 3.891 -13.356 1.00 89.38 170 GLY A CA 1
ATOM 1324 C C . GLY A 1 170 ? -0.997 5.201 -14.100 1.00 89.38 170 GLY A C 1
ATOM 1325 O O . GLY A 1 170 ? -0.566 5.176 -1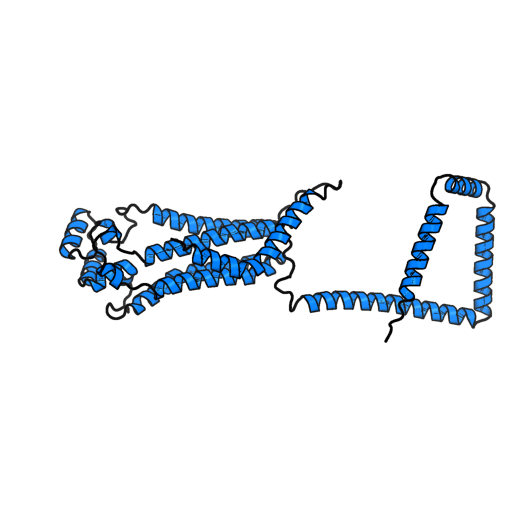5.253 1.00 89.38 170 GLY A O 1
ATOM 1326 N N . GLY A 1 171 ? -1.171 6.336 -13.417 1.00 90.00 171 GLY A N 1
ATOM 1327 C CA . GLY A 1 171 ? -0.878 7.663 -13.951 1.00 90.00 171 GLY A CA 1
ATOM 1328 C C . GLY A 1 171 ? 0.605 7.852 -14.270 1.00 90.00 171 GLY A C 1
ATOM 1329 O O . GLY A 1 171 ? 0.961 8.125 -15.413 1.00 90.00 171 GLY A O 1
ATOM 1330 N N . SER A 1 172 ? 1.490 7.642 -13.297 1.00 87.88 172 SER A N 1
ATOM 1331 C CA . SER A 1 172 ? 2.936 7.864 -13.457 1.00 87.88 172 SER A CA 1
ATOM 1332 C C . SER A 1 172 ? 3.591 6.956 -14.507 1.00 87.88 172 SER A C 1
ATOM 1334 O O . SER A 1 172 ? 4.401 7.421 -15.311 1.00 87.88 172 SER A O 1
ATOM 1336 N N . THR A 1 173 ? 3.213 5.677 -14.560 1.00 83.81 173 THR A N 1
ATOM 1337 C CA . THR A 1 173 ? 3.763 4.716 -15.534 1.00 83.81 173 THR A CA 1
ATOM 1338 C C . THR A 1 173 ? 3.228 4.926 -16.950 1.00 83.81 173 THR A C 1
ATOM 1340 O O . THR A 1 173 ? 3.920 4.591 -17.908 1.00 83.81 173 THR A O 1
ATOM 1343 N N . SER A 1 174 ? 2.048 5.538 -17.112 1.00 83.12 174 SER A N 1
ATOM 1344 C CA . SER A 1 174 ? 1.508 5.874 -18.439 1.00 83.12 174 SER A CA 1
ATOM 1345 C C . SER A 1 174 ? 2.304 6.973 -19.154 1.00 83.12 174 SER A C 1
ATOM 1347 O O . SER A 1 174 ? 2.411 6.963 -20.380 1.00 83.12 174 SER A O 1
ATOM 1349 N N . VAL A 1 175 ? 2.916 7.890 -18.396 1.00 81.62 175 VAL A N 1
ATOM 1350 C CA . VAL A 1 175 ? 3.706 9.006 -18.943 1.00 81.62 175 VAL A CA 1
ATOM 1351 C C . VAL A 1 175 ? 5.131 8.559 -19.307 1.00 81.62 175 VAL A C 1
ATOM 1353 O O . VAL A 1 175 ? 5.727 9.060 -20.262 1.00 81.62 175 VAL A O 1
ATOM 1356 N N . GLY A 1 176 ? 5.693 7.586 -18.582 1.00 71.94 176 GLY A N 1
ATOM 1357 C CA . GLY A 1 176 ? 7.043 7.074 -18.813 1.00 71.94 176 GLY A CA 1
ATOM 1358 C C . GLY A 1 176 ? 7.059 5.750 -19.576 1.00 71.94 176 GLY A C 1
ATOM 1359 O O . GLY A 1 176 ? 6.950 4.698 -18.958 1.00 71.94 176 GLY A O 1
ATOM 1360 N N . LYS A 1 177 ? 7.322 5.763 -20.894 1.00 71.88 177 LYS A N 1
ATOM 1361 C CA . LYS A 1 177 ? 7.398 4.529 -21.717 1.00 71.88 177 LYS A CA 1
ATOM 1362 C C . LYS A 1 177 ? 8.320 3.449 -21.127 1.00 71.88 177 LYS A C 1
ATOM 1364 O O . LYS A 1 177 ? 7.986 2.272 -21.174 1.00 71.88 177 LYS A O 1
ATOM 1369 N N . LYS A 1 178 ? 9.447 3.850 -20.522 1.00 74.81 178 LYS A N 1
ATOM 1370 C CA . LYS A 1 178 ? 10.411 2.931 -19.884 1.00 74.81 178 LYS A CA 1
ATOM 1371 C C . LYS A 1 178 ? 9.910 2.318 -18.571 1.00 74.81 178 LYS A C 1
ATOM 1373 O O . LYS A 1 178 ? 10.479 1.340 -18.114 1.00 74.81 178 LYS A O 1
ATOM 1378 N N . LEU A 1 179 ? 8.868 2.880 -17.958 1.00 78.31 179 LEU A N 1
ATOM 1379 C CA . LEU A 1 179 ? 8.280 2.397 -16.704 1.00 78.31 179 LEU A CA 1
ATOM 1380 C C . LEU A 1 179 ? 7.088 1.461 -16.936 1.00 78.31 179 LEU A C 1
ATOM 1382 O O . LEU A 1 179 ? 6.528 0.933 -15.979 1.00 78.31 179 LEU A O 1
ATOM 1386 N N . ASN A 1 180 ? 6.697 1.211 -18.187 1.00 79.19 180 ASN A N 1
ATOM 1387 C CA . ASN A 1 180 ? 5.570 0.324 -18.461 1.00 79.19 180 ASN A CA 1
ATOM 1388 C C . ASN A 1 180 ? 5.824 -1.100 -17.922 1.00 79.19 180 ASN A C 1
ATOM 1390 O O . ASN A 1 180 ? 4.930 -1.711 -17.340 1.00 79.19 180 ASN A O 1
ATOM 1394 N N . GLY A 1 181 ? 7.071 -1.582 -18.011 1.00 77.19 181 GLY A N 1
ATOM 1395 C CA . GLY A 1 181 ? 7.474 -2.890 -17.485 1.00 77.19 181 GLY A CA 1
ATOM 1396 C C . GLY A 1 181 ? 7.349 -3.031 -15.962 1.00 77.19 181 GLY A C 1
ATOM 1397 O O . GLY A 1 181 ? 7.158 -4.140 -15.471 1.00 77.19 181 GLY A O 1
ATOM 1398 N N . VAL A 1 182 ? 7.386 -1.928 -15.199 1.00 82.94 182 VAL A N 1
ATOM 1399 C CA . VAL A 1 182 ? 7.212 -1.982 -13.735 1.00 82.94 182 VAL A CA 1
ATOM 1400 C C . VAL A 1 182 ? 5.756 -1.886 -13.305 1.00 82.94 182 VAL A C 1
ATOM 1402 O O . VAL A 1 182 ? 5.447 -2.262 -12.180 1.00 82.94 182 VAL A O 1
ATOM 1405 N N . ARG A 1 183 ? 4.835 -1.452 -14.173 1.00 86.12 183 ARG A N 1
ATOM 1406 C CA . ARG A 1 183 ? 3.425 -1.223 -13.813 1.00 86.12 183 ARG A CA 1
ATOM 1407 C C . ARG A 1 183 ? 2.737 -2.473 -13.262 1.00 86.12 183 ARG A C 1
ATOM 1409 O O . ARG A 1 183 ? 2.129 -2.423 -12.197 1.00 86.12 183 ARG A O 1
ATOM 1416 N N . VAL A 1 184 ? 2.821 -3.591 -13.981 1.00 85.75 184 VAL A N 1
ATOM 1417 C CA . VAL A 1 184 ? 2.180 -4.851 -13.572 1.00 85.75 184 VAL A CA 1
ATOM 1418 C C . VAL A 1 184 ? 2.774 -5.394 -12.267 1.00 85.75 184 VAL A C 1
ATOM 1420 O O . VAL A 1 184 ? 2.001 -5.583 -11.327 1.00 85.75 184 VAL A O 1
ATOM 1423 N N . PRO A 1 185 ? 4.103 -5.599 -12.134 1.00 86.38 185 PRO A N 1
ATOM 1424 C CA . PRO A 1 185 ? 4.658 -6.161 -10.904 1.00 86.38 185 PRO A CA 1
ATOM 1425 C C . PRO A 1 185 ? 4.417 -5.257 -9.689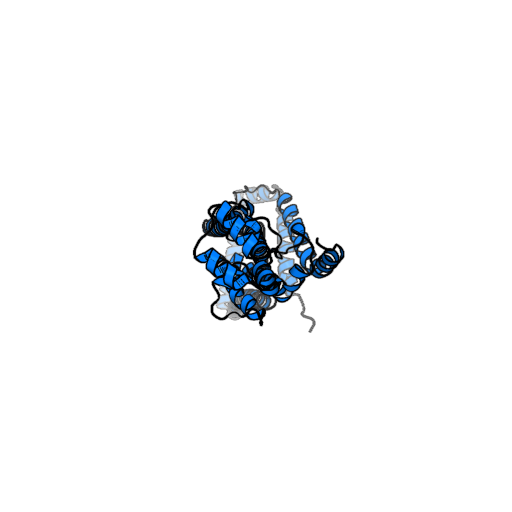 1.00 86.38 185 PRO A C 1
ATOM 1427 O O . PRO A 1 185 ? 4.083 -5.755 -8.617 1.00 86.38 185 PRO A O 1
ATOM 1430 N N . THR A 1 186 ? 4.500 -3.934 -9.850 1.00 88.81 186 THR A N 1
ATOM 1431 C CA . THR A 1 186 ? 4.229 -2.980 -8.758 1.00 88.81 186 THR A CA 1
ATOM 1432 C C . THR A 1 186 ? 2.762 -3.012 -8.323 1.00 88.81 186 THR A C 1
ATOM 1434 O O . THR A 1 186 ? 2.480 -3.046 -7.127 1.00 88.81 186 THR A O 1
ATOM 1437 N N . THR A 1 187 ? 1.826 -3.120 -9.272 1.00 90.56 187 THR A N 1
ATOM 1438 C CA . THR A 1 187 ? 0.396 -3.292 -8.965 1.00 90.56 187 THR A CA 1
ATOM 1439 C C . THR A 1 187 ? 0.134 -4.612 -8.235 1.00 90.56 187 THR A C 1
ATOM 1441 O O . THR A 1 187 ? -0.600 -4.630 -7.251 1.00 90.56 187 THR A O 1
ATOM 1444 N N . VAL A 1 188 ? 0.761 -5.715 -8.662 1.00 89.94 188 VAL A N 1
ATOM 1445 C CA . VAL A 1 188 ? 0.624 -7.027 -8.003 1.00 89.94 188 VAL A CA 1
ATOM 1446 C C . VAL A 1 188 ? 1.117 -6.973 -6.557 1.00 89.94 188 VAL A C 1
ATOM 1448 O O . VAL A 1 188 ? 0.424 -7.452 -5.663 1.00 89.94 188 VAL A O 1
ATOM 1451 N N . VAL A 1 189 ? 2.272 -6.350 -6.300 1.00 92.00 189 VAL A N 1
ATOM 1452 C CA . VAL A 1 189 ? 2.807 -6.192 -4.937 1.00 92.00 189 VAL A CA 1
ATOM 1453 C C . VAL A 1 189 ? 1.856 -5.382 -4.048 1.00 92.00 189 VAL A C 1
ATOM 1455 O O . VAL A 1 189 ? 1.618 -5.776 -2.906 1.00 92.00 189 VAL A O 1
ATOM 1458 N N . LEU A 1 190 ? 1.245 -4.308 -4.563 1.00 94.00 190 LEU A N 1
ATOM 1459 C CA . LEU A 1 190 ? 0.226 -3.566 -3.811 1.00 94.00 190 LEU A CA 1
ATOM 1460 C C . LEU A 1 190 ? -1.018 -4.399 -3.519 1.00 94.00 190 LEU A C 1
ATOM 1462 O O . LEU A 1 190 ? -1.524 -4.353 -2.400 1.00 94.00 190 LEU A O 1
ATOM 1466 N N . VAL A 1 191 ? -1.499 -5.182 -4.488 1.00 94.44 191 VAL A N 1
ATOM 1467 C CA . VAL A 1 191 ? -2.640 -6.084 -4.276 1.00 94.44 191 VAL A CA 1
ATOM 1468 C C . VAL A 1 191 ? -2.313 -7.124 -3.203 1.00 94.44 191 VAL A C 1
ATOM 1470 O O . VAL A 1 191 ? -3.161 -7.410 -2.363 1.00 94.44 191 VAL A O 1
ATOM 1473 N N . ILE A 1 192 ? -1.084 -7.644 -3.159 1.00 94.75 192 ILE A N 1
ATOM 1474 C CA . ILE A 1 192 ? -0.637 -8.544 -2.085 1.00 94.75 192 ILE A CA 1
ATOM 1475 C C . ILE A 1 192 ? -0.677 -7.830 -0.725 1.00 94.75 192 ILE A C 1
ATOM 1477 O O . ILE A 1 192 ? -1.207 -8.389 0.237 1.00 94.75 192 ILE A O 1
ATOM 1481 N N . GLY A 1 193 ? -0.178 -6.592 -0.639 1.00 94.00 193 GLY A N 1
ATOM 1482 C CA . GLY A 1 193 ? -0.261 -5.776 0.579 1.00 94.00 193 GLY A CA 1
ATOM 1483 C C . GLY A 1 193 ? -1.707 -5.528 1.026 1.00 94.00 193 GLY A C 1
ATOM 1484 O O . GLY A 1 193 ? -2.037 -5.687 2.201 1.00 94.00 193 GLY A O 1
ATOM 1485 N N . MET A 1 194 ? -2.592 -5.236 0.074 1.00 95.69 194 MET A N 1
ATOM 1486 C 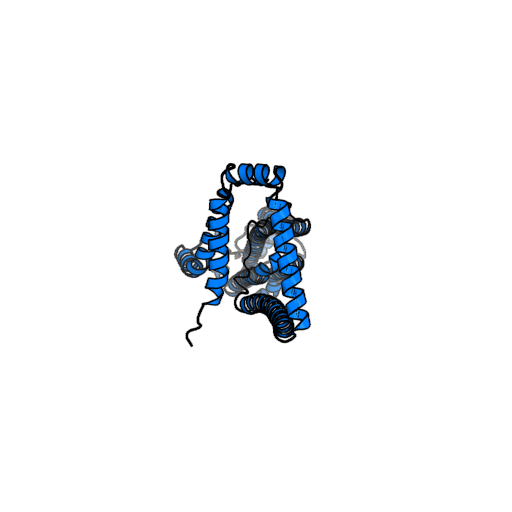CA . MET A 1 194 ? -4.025 -5.066 0.305 1.00 95.69 194 MET A CA 1
ATOM 1487 C C . MET A 1 194 ? -4.663 -6.355 0.846 1.00 95.69 194 MET A C 1
ATOM 1489 O O . MET A 1 194 ? -5.340 -6.328 1.873 1.00 95.69 194 MET A O 1
ATOM 1493 N N . VAL A 1 195 ? -4.404 -7.501 0.208 1.00 96.56 195 VAL A N 1
ATOM 1494 C CA . VAL A 1 195 ? -4.892 -8.817 0.653 1.00 96.56 195 VAL A CA 1
ATOM 1495 C C . VAL A 1 195 ? -4.376 -9.154 2.051 1.00 96.56 195 VAL A C 1
ATOM 1497 O O . VAL A 1 195 ? -5.135 -9.684 2.860 1.00 96.56 195 VAL A O 1
ATOM 1500 N N . TYR A 1 196 ? -3.125 -8.818 2.371 1.00 96.19 196 TYR A N 1
ATOM 1501 C CA . TYR A 1 196 ? -2.562 -9.014 3.706 1.00 96.19 196 TYR A CA 1
ATOM 1502 C C . TYR A 1 196 ? -3.332 -8.234 4.786 1.00 96.19 196 TYR A C 1
ATOM 1504 O O . TYR A 1 196 ? -3.687 -8.810 5.819 1.00 96.19 196 TYR A O 1
ATOM 1512 N N . VAL A 1 197 ? -3.656 -6.959 4.538 1.00 96.06 197 VAL A N 1
ATOM 1513 C CA . VAL A 1 197 ? -4.448 -6.130 5.467 1.00 96.06 197 VAL A CA 1
ATOM 1514 C C . VAL A 1 197 ? -5.858 -6.702 5.649 1.00 96.06 197 VAL A C 1
ATOM 1516 O O . VAL A 1 197 ? -6.324 -6.848 6.782 1.00 96.06 197 VAL A O 1
ATOM 1519 N N . VAL A 1 198 ? -6.519 -7.108 4.558 1.00 96.19 198 VAL A N 1
ATOM 1520 C CA . VAL A 1 198 ? -7.843 -7.756 4.619 1.00 96.19 198 VAL A CA 1
ATOM 1521 C C . VAL A 1 198 ? -7.781 -9.070 5.394 1.00 96.19 198 VAL A C 1
ATOM 1523 O O . VAL A 1 198 ? -8.625 -9.334 6.247 1.00 96.19 198 VAL A O 1
ATOM 1526 N N . TRP A 1 199 ? -6.771 -9.896 5.138 1.00 96.25 199 TRP A N 1
ATOM 1527 C CA . TRP A 1 199 ? -6.592 -11.168 5.827 1.00 96.25 199 TRP A CA 1
ATOM 1528 C C . TRP A 1 199 ? -6.431 -10.977 7.339 1.00 96.25 199 TRP A C 1
ATOM 1530 O O . TRP A 1 199 ? -7.091 -11.678 8.109 1.00 96.25 199 TRP A O 1
ATOM 1540 N N . ARG A 1 200 ? -5.630 -9.993 7.773 1.00 94.94 200 ARG A N 1
ATOM 1541 C CA . ARG A 1 200 ? -5.484 -9.637 9.194 1.00 94.94 200 ARG A CA 1
ATOM 1542 C C . ARG A 1 200 ? -6.815 -9.200 9.811 1.00 94.94 200 ARG A C 1
ATOM 1544 O O . ARG A 1 200 ? -7.148 -9.672 10.896 1.00 94.94 200 ARG A O 1
ATOM 1551 N N . LEU A 1 201 ? -7.589 -8.361 9.116 1.00 95.00 201 LEU A N 1
ATOM 1552 C CA . LEU A 1 201 ? -8.914 -7.914 9.565 1.00 95.00 201 LEU A CA 1
ATOM 1553 C C . LEU A 1 201 ? -9.891 -9.087 9.746 1.00 95.00 201 LEU A C 1
ATOM 1555 O O . LEU A 1 201 ? -10.594 -9.167 10.752 1.00 95.00 201 LEU A O 1
ATOM 1559 N N . LEU A 1 202 ? -9.938 -10.004 8.776 1.00 93.94 202 LEU A N 1
ATOM 1560 C CA . LEU A 1 202 ? -10.874 -11.132 8.777 1.00 93.94 202 LEU A CA 1
ATOM 1561 C C . LEU A 1 202 ? -10.498 -12.221 9.789 1.00 93.94 202 LEU A C 1
ATOM 1563 O O . LEU A 1 202 ? -11.383 -12.885 10.330 1.00 93.94 202 LEU A O 1
ATOM 1567 N N . LYS A 1 203 ? -9.199 -12.428 10.037 1.00 93.06 203 LYS A N 1
ATOM 1568 C CA . LYS A 1 203 ? -8.706 -13.439 10.983 1.00 93.06 203 LYS A CA 1
ATOM 1569 C C . LYS A 1 203 ? -8.761 -13.008 12.441 1.00 93.06 203 LYS A C 1
ATOM 1571 O O . LYS A 1 203 ? -8.699 -13.876 13.307 1.00 93.06 203 LYS A O 1
ATOM 1576 N N . PHE A 1 204 ? -8.854 -11.713 12.718 1.00 91.06 204 PHE A N 1
ATOM 1577 C CA . PHE A 1 204 ? -8.876 -11.222 14.087 1.00 91.06 204 PHE A CA 1
ATOM 1578 C C . PHE A 1 204 ? -10.185 -11.578 14.797 1.00 91.06 204 PHE A C 1
ATOM 1580 O O . PHE A 1 204 ? -11.272 -11.275 14.300 1.00 91.06 204 PHE A O 1
ATOM 1587 N N . ASP A 1 205 ? -10.073 -12.181 15.977 1.00 90.12 205 ASP A N 1
ATOM 1588 C CA . ASP A 1 205 ? -11.196 -12.478 16.861 1.00 90.12 205 ASP A CA 1
ATOM 1589 C C . ASP A 1 205 ? -11.286 -11.414 17.973 1.00 90.12 205 ASP A C 1
ATOM 1591 O O . ASP A 1 205 ? -10.411 -11.377 18.844 1.00 90.12 205 ASP A O 1
ATOM 1595 N N . PRO A 1 206 ? -12.334 -10.564 17.991 1.00 87.44 206 PRO A N 1
ATOM 1596 C CA . PRO A 1 206 ? -12.525 -9.569 19.043 1.00 87.44 206 PRO A CA 1
ATOM 1597 C C . PRO A 1 206 ? -12.625 -10.174 20.446 1.00 87.44 206 PRO A C 1
ATOM 1599 O O . PRO A 1 206 ? -12.258 -9.517 21.421 1.00 87.44 206 PRO A O 1
ATOM 1602 N N . SER A 1 207 ? -13.074 -11.426 20.577 1.00 84.31 207 SER A N 1
ATOM 1603 C CA . SER A 1 207 ? -13.202 -12.089 21.878 1.00 84.31 207 SER A CA 1
ATOM 1604 C C . SER A 1 207 ? -11.852 -12.338 22.561 1.00 84.31 207 SER A C 1
ATOM 1606 O O . SER A 1 207 ? -11.792 -12.424 23.792 1.00 84.31 207 SER A O 1
ATOM 1608 N N . ALA A 1 208 ? -10.753 -12.348 21.797 1.00 84.00 208 ALA A N 1
ATOM 1609 C CA . ALA A 1 208 ? -9.401 -12.461 22.335 1.00 84.00 208 ALA A CA 1
ATOM 1610 C C . ALA A 1 208 ? -9.093 -11.360 23.365 1.00 84.00 208 ALA A C 1
ATOM 1612 O O . ALA A 1 208 ? -8.453 -11.640 24.376 1.00 84.00 208 ALA A O 1
ATOM 1613 N N . ASN A 1 209 ? -9.628 -10.149 23.169 1.00 82.31 209 ASN A N 1
ATOM 1614 C CA . ASN A 1 209 ? -9.443 -9.018 24.083 1.00 82.31 209 ASN A CA 1
ATOM 1615 C C . ASN A 1 209 ? -10.150 -9.217 25.440 1.00 82.31 209 ASN A C 1
ATOM 1617 O O . ASN A 1 209 ? -9.730 -8.654 26.449 1.00 82.31 209 ASN A O 1
ATOM 1621 N N . ILE A 1 210 ? -11.214 -10.027 25.496 1.00 78.38 210 ILE A N 1
ATOM 1622 C CA . ILE A 1 210 ? -11.960 -10.312 26.738 1.00 78.38 210 ILE A CA 1
ATOM 1623 C C . ILE A 1 210 ? -11.189 -11.309 27.609 1.00 78.38 210 ILE A C 1
ATOM 1625 O O . ILE A 1 210 ? -11.177 -11.196 28.834 1.00 78.38 210 ILE A O 1
ATOM 1629 N N . ASN A 1 211 ? -10.528 -12.278 26.974 1.00 69.12 211 ASN A N 1
ATOM 1630 C CA . ASN A 1 211 ? -9.800 -13.347 27.658 1.00 69.12 211 ASN A CA 1
ATOM 1631 C C . ASN A 1 211 ? -8.448 -12.883 28.220 1.00 69.12 211 ASN A C 1
ATOM 1633 O O . ASN A 1 211 ? -7.861 -13.546 29.078 1.00 69.12 211 ASN A O 1
ATOM 1637 N N . THR A 1 212 ? -7.949 -11.734 27.768 1.00 62.53 212 THR A N 1
ATOM 1638 C CA . THR A 1 212 ? -6.697 -11.156 28.247 1.00 62.53 212 THR A CA 1
ATOM 1639 C C . THR A 1 212 ? -6.897 -10.357 29.535 1.00 62.53 212 THR A C 1
ATOM 1641 O O . THR A 1 212 ? -7.632 -9.372 29.576 1.00 62.53 212 THR A O 1
ATOM 1644 N N . ARG A 1 213 ? -6.203 -10.751 30.610 1.00 55.00 213 ARG A N 1
ATOM 1645 C CA . ARG A 1 213 ? -6.184 -10.001 31.875 1.00 55.00 213 ARG A CA 1
ATOM 1646 C C . ARG A 1 213 ? -5.160 -8.859 31.793 1.00 55.00 213 ARG A C 1
ATOM 1648 O O . ARG A 1 213 ? -3.962 -9.109 31.870 1.00 55.00 213 ARG A O 1
ATOM 1655 N N . GLY A 1 214 ? -5.624 -7.611 31.690 1.00 53.34 214 GLY A N 1
ATOM 1656 C CA . GLY A 1 214 ? -4.802 -6.403 31.889 1.00 53.34 214 GLY A CA 1
ATOM 1657 C C . GLY A 1 214 ? -4.634 -5.487 30.665 1.00 53.34 214 GLY A C 1
ATOM 1658 O O . GLY A 1 214 ? -4.931 -5.866 29.540 1.00 53.34 214 GLY A O 1
ATOM 1659 N N . ARG A 1 215 ? -4.141 -4.257 30.905 1.00 52.72 215 ARG A N 1
ATOM 1660 C CA . ARG A 1 215 ? -4.019 -3.163 29.908 1.00 52.72 215 ARG A CA 1
ATOM 1661 C C . ARG A 1 215 ? -3.029 -3.445 28.768 1.00 52.72 215 ARG A C 1
ATOM 1663 O O . ARG A 1 215 ? -3.194 -2.907 27.684 1.00 52.72 215 ARG A O 1
ATOM 1670 N N . VAL A 1 216 ? -2.002 -4.264 29.013 1.00 50.56 216 VAL A N 1
ATOM 1671 C CA . VAL A 1 216 ? -0.868 -4.485 28.087 1.00 50.56 216 VAL A CA 1
ATOM 1672 C C . VAL A 1 216 ? -1.212 -5.462 26.952 1.00 50.56 216 VAL A C 1
ATOM 1674 O O . VAL A 1 216 ? -0.479 -5.555 25.975 1.00 50.56 216 VAL A O 1
ATOM 1677 N N . MET A 1 217 ? -2.330 -6.184 27.060 1.00 60.16 217 MET A N 1
ATOM 1678 C CA . MET A 1 217 ? -2.696 -7.245 26.115 1.00 60.16 217 MET A CA 1
ATOM 1679 C C . MET A 1 217 ? -3.885 -6.896 25.211 1.00 60.16 217 MET A C 1
ATOM 1681 O O . MET A 1 217 ? -4.166 -7.656 24.287 1.00 60.16 217 MET A O 1
ATOM 1685 N N . THR A 1 218 ? -4.560 -5.760 25.434 1.00 73.44 218 THR A N 1
ATOM 1686 C CA . THR A 1 218 ? -5.651 -5.309 24.559 1.00 73.44 218 THR A CA 1
ATOM 1687 C C . THR A 1 218 ? -5.091 -4.933 23.192 1.00 73.44 218 THR A C 1
ATOM 1689 O O . THR A 1 218 ? -4.290 -4.005 23.075 1.00 73.44 218 THR A O 1
ATOM 1692 N N . GLN A 1 219 ? -5.527 -5.637 22.152 1.00 82.19 219 GLN A N 1
ATOM 1693 C CA . GLN A 1 219 ? -5.113 -5.365 20.783 1.00 82.19 219 GLN A CA 1
ATOM 1694 C C . GLN A 1 219 ? -6.082 -4.374 20.135 1.00 82.19 219 GLN A C 1
ATOM 1696 O O . GLN A 1 219 ? -7.256 -4.691 19.918 1.00 82.19 219 GLN A O 1
ATOM 1701 N N . TRP A 1 220 ? -5.567 -3.184 19.816 1.00 87.00 220 TRP A N 1
ATOM 1702 C CA . TRP A 1 220 ? -6.267 -2.143 19.060 1.00 87.00 220 TRP A CA 1
ATOM 1703 C C . TRP A 1 220 ? -6.136 -2.428 17.563 1.00 87.00 220 TRP A C 1
ATOM 1705 O O . TRP A 1 220 ? -5.228 -1.931 16.899 1.00 87.00 220 TRP A O 1
ATOM 1715 N N . LEU A 1 221 ? -6.990 -3.316 17.045 1.00 90.50 221 LEU A N 1
ATOM 1716 C CA . LEU A 1 221 ? -6.834 -3.862 15.693 1.00 90.50 221 LEU A CA 1
ATOM 1717 C C . LEU A 1 221 ? -6.855 -2.772 14.617 1.00 90.50 221 LEU A C 1
ATOM 1719 O O . LEU A 1 221 ? -5.947 -2.735 13.792 1.00 90.50 221 LEU A O 1
ATOM 1723 N N . LEU A 1 222 ? -7.890 -1.928 14.585 1.00 90.44 222 LEU A N 1
ATOM 1724 C CA . LEU A 1 222 ? -8.047 -0.926 13.528 1.00 90.44 222 LEU A CA 1
ATOM 1725 C C . LEU A 1 222 ? -6.856 0.039 13.491 1.00 90.44 222 LEU A C 1
ATOM 1727 O O . LEU A 1 222 ? -6.309 0.290 12.423 1.00 90.44 222 LEU A O 1
ATOM 1731 N N . ASP A 1 223 ? -6.418 0.498 14.658 1.00 88.56 223 ASP A N 1
ATOM 1732 C CA . ASP A 1 223 ? -5.242 1.348 14.839 1.00 88.56 223 ASP A CA 1
ATOM 1733 C C . ASP A 1 223 ? -3.959 0.686 14.298 1.00 88.56 223 ASP A C 1
ATOM 1735 O O . ASP A 1 223 ? -3.219 1.289 13.517 1.00 88.56 223 ASP A O 1
ATOM 1739 N N . ASP A 1 224 ? -3.721 -0.585 14.651 1.00 89.56 224 ASP A N 1
ATOM 1740 C CA . ASP A 1 224 ? -2.577 -1.363 14.151 1.00 89.56 224 ASP A CA 1
ATOM 1741 C C . ASP A 1 224 ? -2.641 -1.564 12.628 1.00 89.56 224 ASP A C 1
ATOM 1743 O O . ASP A 1 224 ? -1.622 -1.464 11.944 1.00 89.56 224 ASP A O 1
ATOM 1747 N N . LEU A 1 225 ? -3.832 -1.802 12.071 1.00 92.81 225 LEU A N 1
ATOM 1748 C CA . LEU A 1 225 ? -4.026 -1.971 10.630 1.00 92.81 225 LEU A CA 1
ATOM 1749 C C . LEU A 1 225 ? -3.828 -0.671 9.849 1.00 92.81 225 LEU A C 1
ATOM 1751 O O . LEU A 1 225 ? -3.206 -0.703 8.788 1.00 92.81 225 LEU A O 1
ATOM 1755 N N . LEU A 1 226 ? -4.331 0.458 10.354 1.00 91.69 226 LEU A N 1
ATOM 1756 C CA . LEU A 1 226 ? -4.133 1.775 9.741 1.00 91.69 226 LEU A CA 1
ATOM 1757 C C . LEU A 1 226 ? -2.644 2.119 9.690 1.00 91.69 226 LEU A C 1
ATOM 1759 O O . LEU A 1 226 ? -2.128 2.474 8.631 1.00 91.69 226 LEU A O 1
ATOM 1763 N N . LYS A 1 227 ? -1.938 1.912 10.805 1.00 91.00 227 LYS A N 1
ATOM 1764 C CA . LYS A 1 227 ? -0.489 2.088 10.882 1.00 91.00 227 LYS A CA 1
ATOM 1765 C C . LYS A 1 227 ? 0.250 1.174 9.897 1.00 91.00 227 LYS A C 1
ATOM 1767 O O . LYS A 1 227 ? 1.055 1.658 9.108 1.00 91.00 227 LYS A O 1
ATOM 1772 N N . GLN A 1 228 ? -0.033 -0.131 9.908 1.00 92.25 228 GLN A N 1
ATOM 1773 C CA . GLN A 1 228 ? 0.628 -1.093 9.015 1.00 92.25 228 GLN A CA 1
ATOM 1774 C C . GLN A 1 228 ? 0.371 -0.789 7.539 1.00 92.25 228 GLN A C 1
ATOM 1776 O O . GLN A 1 228 ? 1.282 -0.913 6.724 1.00 92.25 228 GLN A O 1
ATOM 1781 N N . ARG A 1 229 ? -0.851 -0.376 7.181 1.00 94.31 229 ARG A N 1
ATOM 1782 C CA . ARG A 1 229 ? -1.188 0.065 5.823 1.00 94.31 229 ARG A CA 1
ATOM 1783 C C . ARG A 1 229 ? -0.273 1.206 5.384 1.00 94.31 229 ARG A C 1
ATOM 1785 O O . ARG A 1 229 ? 0.316 1.120 4.310 1.00 94.31 229 ARG A O 1
ATOM 1792 N N . ASP A 1 230 ? -0.151 2.252 6.195 1.00 93.50 230 ASP A N 1
ATOM 1793 C CA . ASP A 1 230 ? 0.640 3.429 5.828 1.00 93.50 230 ASP A CA 1
ATOM 1794 C C . ASP A 1 230 ? 2.145 3.137 5.807 1.00 93.50 230 ASP A C 1
ATOM 1796 O O . ASP A 1 230 ? 2.848 3.633 4.931 1.00 93.50 230 ASP A O 1
ATOM 1800 N N . GLU A 1 231 ? 2.640 2.265 6.690 1.00 92.19 231 GLU A N 1
ATOM 1801 C CA . GLU A 1 231 ? 4.022 1.768 6.642 1.00 92.19 231 GLU A CA 1
ATOM 1802 C C . GLU A 1 231 ? 4.311 0.983 5.349 1.00 92.19 231 GLU A C 1
ATOM 1804 O O . GLU A 1 231 ? 5.360 1.181 4.725 1.00 92.19 231 GLU A O 1
ATOM 1809 N N . ILE A 1 232 ? 3.381 0.118 4.919 1.00 94.62 232 ILE A N 1
ATOM 1810 C CA . ILE A 1 232 ? 3.489 -0.637 3.660 1.00 94.62 232 ILE A CA 1
ATOM 1811 C C . ILE A 1 232 ? 3.528 0.325 2.468 1.00 94.62 232 ILE A C 1
ATOM 1813 O O . ILE A 1 232 ? 4.419 0.203 1.626 1.00 94.62 232 ILE A O 1
ATOM 1817 N N . LEU A 1 233 ? 2.599 1.285 2.405 1.00 95.44 233 LEU A N 1
ATOM 1818 C CA . LEU A 1 233 ? 2.507 2.247 1.302 1.00 95.44 233 LEU A CA 1
ATOM 1819 C C . LEU A 1 233 ? 3.731 3.172 1.244 1.00 95.44 233 LEU A C 1
ATOM 1821 O O . LEU A 1 233 ? 4.337 3.310 0.185 1.00 95.44 233 LEU A O 1
ATOM 1825 N N . ALA A 1 234 ? 4.178 3.709 2.382 1.00 94.88 234 ALA A N 1
ATOM 1826 C CA . ALA A 1 234 ? 5.380 4.540 2.446 1.00 94.88 234 ALA A CA 1
ATOM 1827 C C . ALA A 1 234 ? 6.634 3.789 1.977 1.00 94.88 234 ALA A C 1
ATOM 1829 O O . ALA A 1 234 ? 7.418 4.306 1.180 1.00 94.88 234 ALA A O 1
ATOM 1830 N N . THR A 1 235 ? 6.824 2.556 2.456 1.00 93.50 235 THR A N 1
ATOM 1831 C CA . THR A 1 235 ? 7.972 1.727 2.060 1.00 93.50 235 THR A CA 1
ATOM 1832 C C . THR A 1 235 ? 7.939 1.444 0.563 1.00 93.50 235 THR A C 1
ATOM 1834 O O . THR A 1 235 ? 8.959 1.545 -0.121 1.00 93.50 235 THR A O 1
ATOM 1837 N N . PHE A 1 236 ? 6.757 1.117 0.046 1.00 94.69 236 PHE A N 1
ATOM 1838 C CA . PHE A 1 236 ? 6.544 0.851 -1.365 1.00 94.69 236 PHE A CA 1
ATOM 1839 C C . PHE A 1 236 ? 6.889 2.068 -2.240 1.00 94.69 236 PHE A C 1
ATOM 1841 O O . PHE A 1 236 ? 7.603 1.921 -3.234 1.00 94.69 236 PHE A O 1
ATOM 1848 N N . ASP A 1 237 ? 6.470 3.268 -1.843 1.00 94.31 237 ASP A N 1
ATOM 1849 C CA . ASP A 1 237 ? 6.722 4.502 -2.593 1.00 94.31 237 ASP A CA 1
ATOM 1850 C C . ASP A 1 237 ? 8.195 4.901 -2.618 1.00 94.31 237 ASP A C 1
ATOM 1852 O O . ASP A 1 237 ? 8.711 5.300 -3.664 1.00 94.31 237 ASP A O 1
ATOM 1856 N N . ILE A 1 238 ? 8.910 4.720 -1.505 1.00 93.81 238 ILE A N 1
ATOM 1857 C CA . ILE A 1 238 ? 10.362 4.939 -1.444 1.00 93.81 238 ILE A CA 1
ATOM 1858 C C . ILE A 1 238 ? 11.083 3.991 -2.412 1.00 93.81 238 ILE A C 1
ATOM 1860 O O . ILE A 1 238 ? 11.969 4.412 -3.164 1.00 93.81 238 ILE A O 1
ATOM 1864 N N . VAL A 1 239 ? 10.689 2.713 -2.431 1.00 92.50 239 VAL A N 1
ATOM 1865 C CA . VAL A 1 239 ? 11.259 1.719 -3.351 1.00 92.50 239 VAL A CA 1
ATOM 1866 C C . VAL A 1 239 ? 10.959 2.093 -4.802 1.00 92.50 239 VAL A C 1
ATOM 1868 O O . VAL A 1 239 ? 11.860 2.056 -5.642 1.00 92.50 239 VAL A O 1
ATOM 1871 N N . LEU A 1 240 ? 9.729 2.506 -5.111 1.00 91.44 240 LEU A N 1
ATOM 1872 C CA . LEU A 1 240 ? 9.327 2.854 -6.471 1.00 91.44 240 LEU A CA 1
ATOM 1873 C C . LEU A 1 240 ? 9.982 4.149 -6.973 1.00 91.44 240 LEU A C 1
ATOM 1875 O O . LEU A 1 240 ? 10.376 4.221 -8.142 1.00 91.44 240 LEU A O 1
ATOM 1879 N N . ALA A 1 241 ? 10.187 5.136 -6.099 1.00 92.06 241 ALA A N 1
ATOM 1880 C CA . ALA A 1 241 ? 11.002 6.313 -6.388 1.00 92.06 241 ALA A CA 1
ATOM 1881 C C . ALA A 1 241 ? 12.446 5.912 -6.740 1.00 92.06 241 ALA A C 1
ATOM 1883 O O . ALA A 1 241 ? 12.996 6.381 -7.740 1.00 92.06 241 ALA A O 1
ATOM 1884 N N . GLY A 1 242 ? 13.035 4.982 -5.979 1.00 89.44 242 GLY A N 1
ATOM 1885 C CA . GLY A 1 242 ? 14.364 4.425 -6.250 1.00 89.44 242 GLY A CA 1
ATOM 1886 C C . GLY A 1 242 ? 14.451 3.686 -7.591 1.00 89.44 242 GLY A C 1
ATOM 1887 O O . GLY A 1 242 ? 15.368 3.938 -8.375 1.00 89.44 242 GLY A O 1
ATOM 1888 N N . ILE A 1 243 ? 13.471 2.829 -7.902 1.00 88.06 243 ILE A N 1
ATOM 1889 C CA . ILE A 1 243 ? 13.375 2.141 -9.201 1.00 88.06 243 ILE A CA 1
ATOM 1890 C C . ILE A 1 243 ? 13.259 3.168 -10.332 1.00 88.06 243 ILE A C 1
ATOM 1892 O O . ILE A 1 243 ? 13.991 3.095 -11.317 1.00 88.06 243 ILE A O 1
ATOM 1896 N N . THR A 1 244 ? 12.388 4.166 -10.176 1.00 88.56 244 THR A N 1
ATOM 1897 C CA . THR A 1 244 ? 12.183 5.220 -11.178 1.00 88.56 244 THR A CA 1
ATOM 1898 C C . THR A 1 244 ? 13.462 6.017 -11.425 1.00 88.56 244 THR A C 1
ATOM 1900 O O . THR A 1 244 ? 13.787 6.315 -12.574 1.00 88.56 244 THR A O 1
ATOM 1903 N N . TRP A 1 245 ? 14.227 6.320 -10.375 1.00 88.38 245 TRP A N 1
ATOM 1904 C CA . TRP A 1 245 ? 15.528 6.976 -10.492 1.00 88.38 245 TRP A CA 1
ATOM 1905 C C . TRP A 1 245 ? 16.547 6.116 -11.253 1.00 88.38 245 TRP A C 1
ATOM 1907 O O . TRP A 1 245 ? 17.236 6.613 -12.150 1.00 88.38 245 TRP A O 1
ATOM 1917 N N . LEU A 1 246 ? 16.614 4.815 -10.956 1.00 84.88 246 LEU A N 1
ATOM 1918 C CA . LEU A 1 246 ? 17.497 3.877 -11.654 1.00 84.88 246 LEU A CA 1
ATOM 1919 C C . LEU A 1 246 ? 17.143 3.748 -13.145 1.00 84.88 246 LEU A C 1
ATOM 1921 O O . LEU A 1 246 ? 18.037 3.752 -13.993 1.00 84.88 246 LEU A O 1
ATOM 1925 N N . VAL A 1 247 ? 15.851 3.687 -13.471 1.00 83.62 247 VAL A N 1
ATOM 1926 C CA . VAL A 1 247 ? 15.356 3.622 -14.857 1.00 83.62 247 VAL A CA 1
ATOM 1927 C C . VAL A 1 247 ? 15.587 4.946 -15.587 1.00 83.62 247 VAL A C 1
ATOM 1929 O O . VAL A 1 247 ? 16.072 4.962 -16.718 1.00 83.62 247 VAL A O 1
ATOM 1932 N N . GLY A 1 248 ? 15.293 6.074 -14.938 1.00 81.00 248 GLY A N 1
ATOM 1933 C CA . GLY A 1 248 ? 15.451 7.411 -15.510 1.00 81.00 248 GLY A CA 1
ATOM 1934 C C . GLY A 1 248 ? 16.908 7.786 -15.799 1.00 81.00 248 GLY A C 1
ATOM 1935 O O . GLY A 1 248 ? 17.173 8.507 -16.758 1.00 81.00 248 GLY A O 1
ATOM 1936 N N . THR A 1 249 ? 17.859 7.250 -15.028 1.00 79.38 249 THR A N 1
ATOM 1937 C CA . THR A 1 249 ? 19.307 7.422 -15.250 1.00 79.38 249 THR A CA 1
ATOM 1938 C C . THR A 1 249 ? 19.918 6.367 -16.182 1.00 79.38 249 THR A C 1
ATOM 1940 O O . THR A 1 249 ? 21.136 6.335 -16.342 1.00 79.38 249 THR A O 1
ATOM 1943 N N . ASN A 1 250 ? 19.098 5.503 -16.802 1.00 71.94 250 ASN A N 1
ATOM 1944 C CA . ASN A 1 250 ? 19.519 4.341 -17.601 1.00 71.94 250 ASN A CA 1
ATOM 1945 C C . ASN A 1 250 ? 20.466 3.371 -16.861 1.00 71.94 250 ASN A C 1
ATOM 1947 O O . ASN A 1 250 ? 21.135 2.558 -17.495 1.00 71.94 250 ASN A O 1
ATOM 1951 N N . ARG A 1 251 ? 20.529 3.430 -15.525 1.00 69.25 251 ARG A N 1
ATOM 1952 C CA . ARG A 1 251 ? 21.328 2.506 -14.697 1.00 69.25 251 ARG A CA 1
ATOM 1953 C C . ARG A 1 251 ? 20.660 1.145 -14.573 1.00 69.25 251 ARG A C 1
ATOM 1955 O O . ARG A 1 251 ? 21.332 0.140 -14.366 1.00 69.25 251 ARG A O 1
ATOM 1962 N N . TRP A 1 252 ? 19.340 1.124 -14.716 1.00 65.56 252 TRP A N 1
ATOM 1963 C CA . TRP A 1 252 ? 18.551 -0.087 -14.832 1.00 65.56 252 TRP A CA 1
ATOM 1964 C C . TRP A 1 252 ? 17.788 -0.048 -16.149 1.00 65.56 252 TRP A C 1
ATOM 1966 O O . TRP A 1 252 ? 16.777 0.637 -16.295 1.00 65.56 252 TRP A O 1
ATOM 1976 N N . VAL A 1 253 ? 18.306 -0.785 -17.126 1.00 59.81 253 VAL A N 1
ATOM 1977 C CA . VAL A 1 253 ? 17.523 -1.170 -18.295 1.00 59.81 253 VAL A CA 1
ATOM 1978 C C . VAL A 1 253 ? 16.592 -2.269 -17.811 1.00 59.81 253 VAL A C 1
ATOM 1980 O O . VAL A 1 253 ? 17.040 -3.383 -17.524 1.00 59.81 253 VAL A O 1
ATOM 1983 N N . LEU A 1 254 ? 15.323 -1.916 -17.625 1.00 59.28 254 LEU A N 1
ATOM 1984 C CA . LEU A 1 254 ? 14.247 -2.892 -17.586 1.00 59.28 254 LEU A CA 1
ATOM 1985 C C . LEU A 1 254 ? 14.238 -3.517 -18.979 1.00 59.28 254 LEU A C 1
ATOM 1987 O O . LEU A 1 254 ? 13.608 -2.986 -19.887 1.00 59.28 254 LEU A O 1
ATOM 1991 N N . ASP A 1 255 ? 15.036 -4.569 -19.173 1.00 48.41 255 ASP A N 1
ATOM 1992 C CA . ASP A 1 255 ? 14.824 -5.456 -20.307 1.00 48.41 255 ASP A CA 1
ATOM 1993 C C . ASP A 1 255 ? 13.356 -5.869 -20.242 1.00 48.41 255 ASP A C 1
ATOM 1995 O O . ASP A 1 255 ? 12.848 -6.184 -19.160 1.00 48.41 255 ASP A O 1
ATOM 1999 N N . ASP A 1 256 ? 12.686 -5.893 -21.390 1.00 45.19 256 ASP A N 1
ATOM 2000 C CA . ASP A 1 256 ? 11.299 -6.334 -21.577 1.00 45.19 256 ASP A CA 1
ATOM 2001 C C . ASP A 1 256 ? 11.095 -7.839 -21.234 1.00 45.19 256 ASP A C 1
ATOM 2003 O O . ASP A 1 256 ? 10.177 -8.495 -21.713 1.00 45.19 256 ASP A O 1
ATOM 2007 N N . GLY A 1 257 ? 11.941 -8.392 -20.358 1.00 41.72 257 GLY A N 1
ATOM 2008 C CA . GLY A 1 257 ? 12.062 -9.766 -19.882 1.00 41.72 257 GLY A CA 1
ATOM 2009 C C . GLY A 1 257 ? 10.888 -10.308 -19.069 1.00 41.72 257 GLY A C 1
ATOM 2010 O O . GLY A 1 257 ? 10.887 -11.491 -18.748 1.00 41.72 257 GLY A O 1
ATOM 2011 N N . ALA A 1 258 ? 9.906 -9.472 -18.721 1.00 39.53 258 ALA A N 1
ATOM 2012 C CA . ALA A 1 258 ? 8.654 -9.900 -18.086 1.00 39.53 258 ALA A CA 1
ATOM 2013 C C . ALA A 1 258 ? 7.430 -9.767 -19.018 1.00 39.53 258 ALA A C 1
ATOM 2015 O O . ALA A 1 258 ? 6.360 -10.277 -18.698 1.00 39.53 258 ALA A O 1
ATOM 2016 N N . ALA A 1 259 ? 7.594 -9.129 -20.184 1.00 40.53 259 ALA A N 1
ATOM 2017 C CA . ALA A 1 259 ? 6.628 -9.110 -21.291 1.00 40.53 259 ALA A CA 1
ATOM 2018 C C . ALA A 1 259 ? 7.035 -10.079 -22.428 1.00 40.53 259 ALA A C 1
ATOM 2020 O O . ALA A 1 259 ? 6.469 -10.062 -23.524 1.00 40.53 259 ALA A O 1
ATOM 2021 N N . THR A 1 260 ? 8.015 -10.940 -22.151 1.00 41.28 260 THR A N 1
ATOM 2022 C CA . THR A 1 260 ? 8.796 -11.751 -23.096 1.00 41.28 260 THR A CA 1
ATOM 2023 C C . THR A 1 260 ? 8.002 -12.761 -23.902 1.00 41.28 260 THR A C 1
ATOM 2025 O O . THR A 1 260 ? 8.402 -13.062 -25.017 1.00 41.28 260 THR A O 1
ATOM 2028 N N . PHE A 1 261 ? 6.850 -13.243 -23.437 1.00 38.47 261 PHE A N 1
ATOM 2029 C CA . PHE A 1 261 ? 6.101 -14.214 -24.244 1.00 38.47 261 PHE A CA 1
ATOM 2030 C C . PHE A 1 261 ? 5.319 -13.597 -25.411 1.00 38.47 261 PHE A C 1
ATOM 2032 O O . PHE A 1 261 ? 4.926 -14.329 -26.314 1.00 38.47 261 PHE A O 1
ATOM 2039 N N . VAL A 1 262 ? 5.113 -12.274 -25.444 1.00 42.53 262 VAL A N 1
ATOM 2040 C CA . VAL A 1 262 ? 4.358 -11.616 -26.530 1.00 42.53 262 VAL A CA 1
ATOM 2041 C C . VAL A 1 262 ? 5.218 -10.616 -27.312 1.00 42.53 262 VAL A C 1
ATOM 2043 O O . VAL A 1 262 ? 5.070 -10.513 -28.528 1.00 42.53 262 VAL A O 1
ATOM 2046 N N . SER A 1 263 ? 6.170 -9.925 -26.671 1.00 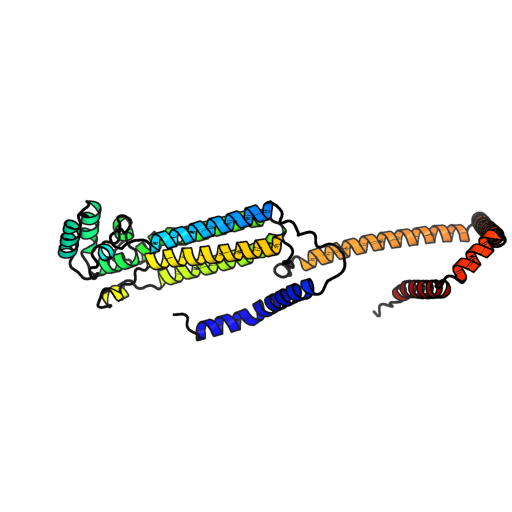42.47 263 SER A N 1
ATOM 2047 C CA . SER A 1 263 ? 7.006 -8.917 -27.344 1.00 42.47 263 SER A CA 1
ATOM 2048 C C . SER A 1 263 ? 8.233 -9.484 -28.067 1.00 42.47 263 SER A C 1
ATOM 2050 O O . SER A 1 263 ? 8.709 -8.862 -29.019 1.00 42.47 263 SER A O 1
ATOM 2052 N N . GLU A 1 264 ? 8.748 -10.656 -27.681 1.00 43.66 264 GLU A N 1
ATOM 2053 C CA . GLU A 1 264 ? 9.904 -11.264 -28.356 1.00 43.66 264 GLU A CA 1
ATOM 2054 C C . GLU A 1 264 ? 9.544 -11.649 -29.795 1.00 43.66 264 GLU A C 1
ATOM 2056 O O . GLU A 1 264 ? 10.273 -11.305 -30.724 1.00 43.66 264 GLU A O 1
ATOM 2061 N N . HIS A 1 265 ? 8.350 -12.214 -30.011 1.00 45.62 265 HIS A N 1
ATOM 2062 C CA . HIS A 1 265 ? 7.870 -12.500 -31.359 1.00 45.62 265 HIS A CA 1
ATOM 2063 C C . HIS A 1 265 ? 7.716 -11.211 -32.167 1.00 45.62 265 HIS A C 1
ATOM 2065 O O . HIS A 1 265 ? 8.137 -11.171 -33.314 1.00 45.62 265 HIS A O 1
ATOM 2071 N N . GLU A 1 266 ? 7.192 -10.127 -31.594 1.00 50.66 266 GLU A N 1
ATOM 2072 C CA . GLU A 1 266 ? 6.989 -8.878 -32.336 1.00 50.66 266 GLU A CA 1
ATOM 2073 C C . GLU A 1 266 ? 8.310 -8.172 -32.682 1.00 50.66 266 GLU A C 1
ATOM 2075 O O . GLU A 1 266 ? 8.465 -7.635 -33.778 1.00 50.66 266 GLU A O 1
ATOM 2080 N N . THR A 1 267 ? 9.298 -8.214 -31.787 1.00 53.53 267 THR A N 1
ATOM 2081 C CA . THR A 1 267 ? 10.602 -7.568 -32.005 1.00 53.53 267 THR A CA 1
ATOM 2082 C C . THR A 1 267 ? 11.481 -8.391 -32.946 1.00 53.53 267 THR A C 1
ATOM 2084 O O . THR A 1 267 ? 12.090 -7.828 -33.856 1.00 53.53 267 THR A O 1
ATOM 2087 N N . ILE A 1 268 ? 11.476 -9.723 -32.807 1.00 58.03 268 ILE A N 1
ATOM 2088 C CA . ILE A 1 268 ? 12.101 -10.637 -33.769 1.00 58.03 268 ILE A CA 1
ATOM 2089 C C . ILE A 1 268 ? 11.423 -10.491 -35.130 1.00 58.03 268 ILE A C 1
ATOM 2091 O O . ILE A 1 268 ? 12.127 -10.338 -36.119 1.00 58.03 268 ILE A O 1
ATOM 2095 N N . THR A 1 269 ? 10.089 -10.428 -35.196 1.00 61.00 269 THR A N 1
ATOM 2096 C CA . THR A 1 269 ? 9.357 -10.245 -36.463 1.00 61.00 269 THR A CA 1
ATOM 2097 C C . THR A 1 269 ? 9.686 -8.897 -37.096 1.00 61.00 269 THR A C 1
ATOM 2099 O O . THR A 1 269 ? 9.940 -8.844 -38.290 1.00 61.00 269 THR A O 1
ATOM 2102 N N . ARG A 1 270 ? 9.767 -7.799 -36.332 1.00 62.75 270 ARG A N 1
ATOM 2103 C CA . ARG A 1 270 ? 10.165 -6.490 -36.883 1.00 62.75 270 ARG A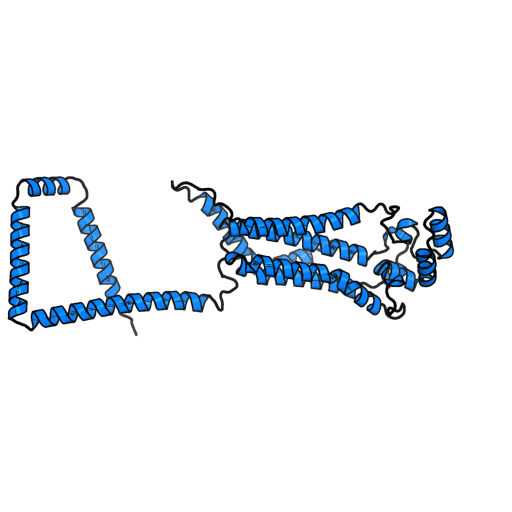 CA 1
ATOM 2104 C C . ARG A 1 270 ? 11.601 -6.491 -37.405 1.00 62.75 270 ARG A C 1
ATOM 2106 O O . ARG A 1 270 ? 11.844 -5.945 -38.479 1.00 62.75 270 ARG A O 1
ATOM 2113 N N . ASN A 1 271 ? 12.532 -7.113 -36.685 1.00 69.25 271 ASN A N 1
ATOM 2114 C CA . ASN A 1 271 ? 13.926 -7.214 -37.119 1.00 69.25 271 ASN A CA 1
ATOM 2115 C C . ASN A 1 271 ? 14.072 -8.142 -38.336 1.00 69.25 271 ASN A C 1
ATOM 2117 O O . ASN A 1 271 ? 14.786 -7.796 -39.273 1.00 69.25 271 ASN A O 1
ATOM 2121 N N . PHE A 1 272 ? 13.342 -9.262 -38.373 1.00 71.88 272 PHE A N 1
ATOM 2122 C CA . PHE A 1 272 ? 13.269 -10.150 -39.535 1.00 71.88 272 PHE A CA 1
ATOM 2123 C C . PHE A 1 272 ? 12.645 -9.453 -40.742 1.00 71.88 272 PHE A C 1
ATOM 2125 O O . PHE A 1 272 ? 13.214 -9.530 -41.819 1.00 71.88 272 PHE A O 1
ATOM 2132 N N . LEU A 1 273 ? 11.558 -8.697 -40.570 1.00 72.75 273 LEU A N 1
ATOM 2133 C CA . LEU A 1 273 ? 10.928 -7.926 -41.648 1.00 72.75 273 LEU A CA 1
ATOM 2134 C C . LEU A 1 273 ? 11.852 -6.826 -42.187 1.00 72.75 273 LEU A C 1
ATOM 2136 O O . LEU A 1 273 ? 11.847 -6.533 -43.380 1.00 72.75 273 LEU A O 1
ATOM 2140 N N . GLN A 1 274 ? 12.651 -6.186 -41.329 1.00 75.69 274 GLN A N 1
ATOM 2141 C CA . GLN A 1 274 ? 13.660 -5.224 -41.781 1.00 75.69 274 GLN A CA 1
ATOM 2142 C C . GLN A 1 274 ? 14.811 -5.907 -42.519 1.00 75.69 274 GLN A C 1
ATOM 2144 O O . GLN A 1 274 ? 15.311 -5.357 -43.501 1.00 75.69 274 GLN A O 1
ATOM 2149 N N . LEU A 1 275 ? 15.226 -7.090 -42.064 1.00 78.50 275 LEU A N 1
ATOM 2150 C CA . LEU A 1 275 ? 16.245 -7.885 -42.735 1.00 78.50 275 LEU A CA 1
ATOM 2151 C C . LEU A 1 275 ? 15.747 -8.387 -44.094 1.00 78.50 275 LEU A C 1
ATOM 2153 O O . LEU A 1 275 ? 16.471 -8.248 -45.068 1.00 78.50 275 LEU A O 1
ATOM 2157 N N . GLU A 1 276 ? 14.512 -8.878 -44.173 1.00 81.88 276 GLU A N 1
ATOM 2158 C CA . GLU A 1 276 ? 13.849 -9.329 -45.400 1.00 81.88 276 GLU A CA 1
ATOM 2159 C C . GLU A 1 276 ? 13.772 -8.196 -46.425 1.00 81.88 276 GLU A C 1
ATOM 2161 O O . GLU A 1 276 ? 14.235 -8.365 -47.546 1.00 81.88 276 GLU A O 1
ATOM 2166 N N . ARG A 1 277 ? 13.345 -6.991 -46.018 1.00 81.56 277 ARG A N 1
ATOM 2167 C CA . ARG A 1 277 ? 13.346 -5.810 -46.904 1.00 81.56 277 ARG A CA 1
ATOM 2168 C C . ARG A 1 277 ? 14.738 -5.456 -47.416 1.00 81.56 277 ARG A C 1
ATOM 2170 O O . ARG A 1 277 ? 14.901 -5.153 -48.593 1.00 81.56 277 ARG A O 1
ATOM 2177 N N . ARG A 1 278 ? 15.754 -5.495 -46.547 1.00 82.94 278 ARG A N 1
ATOM 2178 C CA . ARG A 1 278 ? 17.144 -5.238 -46.959 1.00 82.94 278 ARG A CA 1
ATOM 2179 C C . ARG A 1 278 ? 17.660 -6.324 -47.899 1.00 82.94 278 ARG A C 1
ATOM 2181 O O . ARG A 1 278 ? 18.400 -6.012 -48.826 1.00 82.94 278 ARG A O 1
ATOM 2188 N N . LEU A 1 279 ? 17.274 -7.577 -47.674 1.00 86.69 279 LEU A N 1
ATOM 2189 C CA . LEU A 1 279 ? 17.647 -8.700 -48.525 1.00 86.69 279 LEU A CA 1
ATOM 2190 C C . LEU A 1 279 ? 16.969 -8.598 -49.896 1.00 86.69 279 LEU A C 1
ATOM 2192 O O . LEU A 1 279 ? 17.637 -8.779 -50.910 1.00 86.69 279 LEU A O 1
ATOM 2196 N N . ASP A 1 280 ? 15.692 -8.218 -49.938 1.00 83.44 280 ASP A N 1
ATOM 2197 C CA . ASP A 1 280 ? 14.943 -7.969 -51.170 1.00 83.44 280 ASP A CA 1
ATOM 2198 C C . ASP A 1 280 ? 15.537 -6.811 -51.974 1.00 83.44 280 ASP A C 1
ATOM 2200 O O . ASP A 1 280 ? 15.708 -6.928 -53.187 1.00 83.44 280 ASP A O 1
ATOM 2204 N N . GLU A 1 281 ? 15.920 -5.712 -51.320 1.00 89.81 281 GLU A N 1
ATOM 2205 C CA . GLU A 1 281 ? 16.608 -4.599 -51.983 1.00 89.81 281 GLU A CA 1
ATOM 2206 C C . GLU A 1 281 ? 17.943 -5.035 -52.604 1.00 89.81 281 GLU A C 1
ATOM 2208 O O . GLU A 1 281 ? 18.277 -4.624 -53.719 1.00 89.81 281 GLU A O 1
ATOM 2213 N N . VAL A 1 282 ? 18.714 -5.876 -51.906 1.00 88.31 282 VAL A N 1
ATOM 2214 C CA . VAL A 1 282 ? 19.982 -6.414 -52.419 1.00 88.31 282 VAL A CA 1
ATOM 2215 C C . VAL A 1 282 ? 19.735 -7.379 -53.579 1.00 88.31 282 VAL A C 1
ATOM 2217 O O . VAL A 1 282 ? 20.374 -7.239 -54.620 1.00 88.31 282 VAL A O 1
ATOM 2220 N N . LEU A 1 283 ? 18.767 -8.290 -53.461 1.00 89.00 283 LEU A N 1
ATOM 2221 C CA . LEU A 1 283 ? 18.397 -9.232 -54.522 1.00 89.00 283 LEU A CA 1
ATOM 2222 C C . LEU A 1 283 ? 17.866 -8.518 -55.769 1.00 89.00 283 LEU A C 1
ATOM 2224 O O . LEU A 1 283 ? 18.169 -8.923 -56.891 1.00 89.00 283 LEU A O 1
ATOM 2228 N N . GLN A 1 284 ? 17.094 -7.442 -55.611 1.00 87.81 284 GLN A N 1
ATOM 2229 C CA . GLN A 1 284 ? 16.630 -6.629 -56.737 1.00 87.81 284 GLN A CA 1
ATOM 2230 C C . GLN A 1 284 ? 17.788 -5.913 -57.435 1.00 87.81 284 GLN A C 1
ATOM 2232 O O . GLN A 1 284 ? 17.831 -5.889 -58.667 1.00 87.81 284 GLN A O 1
ATOM 2237 N N . LYS A 1 285 ? 18.748 -5.371 -56.672 1.00 88.88 285 LYS A N 1
ATOM 2238 C CA . LYS A 1 285 ? 19.972 -4.770 -57.226 1.00 88.88 285 LYS A CA 1
ATOM 2239 C C . LYS A 1 285 ? 20.841 -5.799 -57.945 1.00 88.88 285 LYS A C 1
ATOM 2241 O O . LYS A 1 285 ? 21.388 -5.501 -59.001 1.00 88.88 285 LYS A O 1
ATOM 2246 N N . GLU A 1 286 ? 20.943 -7.011 -57.414 1.00 90.50 286 GLU A N 1
ATOM 2247 C CA . GLU A 1 286 ? 21.688 -8.093 -58.054 1.00 90.50 286 GLU A CA 1
ATOM 2248 C C . GLU A 1 286 ? 21.015 -8.546 -59.354 1.00 90.50 286 GLU A C 1
ATOM 2250 O O . GLU A 1 286 ? 21.673 -8.653 -60.387 1.00 90.50 286 GLU A O 1
ATOM 2255 N N . ARG A 1 287 ? 19.691 -8.745 -59.344 1.00 85.12 287 ARG A N 1
ATOM 2256 C CA . ARG A 1 287 ? 18.930 -9.119 -60.545 1.00 85.12 287 ARG A CA 1
ATOM 2257 C C . ARG A 1 287 ? 19.010 -8.048 -61.626 1.00 85.12 287 ARG A C 1
ATOM 2259 O O . ARG A 1 287 ? 19.200 -8.389 -62.790 1.00 85.12 287 ARG A O 1
ATOM 2266 N N . SER A 1 288 ? 18.898 -6.769 -61.267 1.00 88.19 288 SER A N 1
ATOM 2267 C CA . SER A 1 288 ? 19.019 -5.681 -62.240 1.00 88.19 288 SER A CA 1
ATOM 2268 C C . SER A 1 288 ? 20.439 -5.579 -62.803 1.00 88.19 288 SER A C 1
ATOM 2270 O O . SER A 1 288 ? 20.599 -5.469 -64.017 1.00 88.19 288 SER A O 1
ATOM 2272 N N . ALA A 1 289 ? 21.472 -5.729 -61.967 1.00 88.06 289 ALA A N 1
ATOM 2273 C CA . ALA A 1 289 ? 22.859 -5.796 -62.424 1.00 88.06 289 ALA A CA 1
ATOM 2274 C C . ALA A 1 289 ? 23.113 -7.011 -63.335 1.00 88.06 289 ALA A C 1
ATOM 2276 O O . ALA A 1 289 ? 23.796 -6.892 -64.354 1.00 88.06 289 ALA A O 1
ATOM 2277 N N . GLY A 1 290 ? 22.531 -8.167 -63.008 1.00 87.12 290 GLY A N 1
ATOM 2278 C CA . GLY A 1 290 ? 22.599 -9.385 -63.813 1.00 87.12 290 GLY A CA 1
ATOM 2279 C C . GLY A 1 290 ? 21.934 -9.228 -65.180 1.00 87.12 290 GLY A C 1
ATOM 2280 O O . GLY A 1 290 ? 22.519 -9.629 -66.184 1.00 87.12 290 GLY A O 1
ATOM 2281 N N . LEU A 1 291 ? 20.762 -8.588 -65.241 1.00 90.00 291 LEU A N 1
ATOM 2282 C CA . LEU A 1 291 ? 20.078 -8.278 -66.500 1.00 90.00 291 LEU A CA 1
ATOM 2283 C C . LEU A 1 291 ? 20.905 -7.330 -67.368 1.00 90.00 291 LEU A C 1
ATOM 2285 O O . LEU A 1 291 ? 21.119 -7.633 -68.536 1.00 90.00 291 LEU A O 1
ATOM 2289 N N . VAL A 1 292 ? 21.436 -6.244 -66.796 1.00 88.56 292 VAL A N 1
ATOM 2290 C CA . VAL A 1 292 ? 22.301 -5.296 -67.522 1.00 88.56 292 VAL A CA 1
ATOM 2291 C C . VAL A 1 292 ? 23.558 -5.991 -68.045 1.00 88.56 292 VAL A C 1
ATOM 2293 O O . VAL A 1 292 ? 23.947 -5.812 -69.199 1.00 88.56 292 VAL A O 1
ATOM 2296 N N . ARG A 1 293 ? 24.193 -6.835 -67.226 1.00 85.69 293 ARG A N 1
ATOM 2297 C CA . ARG A 1 293 ? 25.358 -7.612 -67.658 1.00 85.69 293 ARG A CA 1
ATOM 2298 C C . ARG A 1 293 ? 24.994 -8.593 -68.773 1.00 85.69 293 ARG A C 1
ATOM 2300 O O . ARG A 1 293 ? 25.737 -8.701 -69.742 1.00 85.69 293 ARG A O 1
ATOM 2307 N N . GLY A 1 294 ? 23.855 -9.270 -68.657 1.00 86.25 294 GLY A N 1
ATOM 2308 C CA . GLY A 1 294 ? 23.336 -10.171 -69.683 1.00 86.25 294 GLY A CA 1
ATOM 2309 C C . GLY A 1 294 ? 23.065 -9.452 -71.004 1.00 86.25 294 GLY A C 1
ATOM 2310 O O . GLY A 1 294 ? 23.483 -9.936 -72.052 1.00 86.25 294 GLY A O 1
ATOM 2311 N N . THR A 1 295 ? 22.446 -8.267 -70.969 1.00 88.00 295 THR A N 1
ATOM 2312 C CA . THR A 1 295 ? 22.201 -7.464 -72.177 1.00 88.00 295 THR A CA 1
ATOM 2313 C C . THR A 1 295 ? 23.499 -6.988 -72.820 1.00 88.00 295 THR A C 1
ATOM 2315 O O . THR A 1 295 ? 23.614 -7.045 -74.036 1.00 88.00 295 THR A O 1
ATOM 2318 N N . ILE A 1 296 ? 24.499 -6.588 -72.027 1.00 88.38 296 ILE A N 1
ATOM 2319 C CA . ILE A 1 296 ? 25.806 -6.173 -72.560 1.00 88.38 296 ILE A CA 1
ATOM 2320 C C . ILE A 1 296 ? 26.543 -7.349 -73.215 1.00 88.38 296 ILE A C 1
ATOM 2322 O O . ILE A 1 296 ? 27.182 -7.166 -74.243 1.00 88.38 296 ILE A O 1
ATOM 2326 N N . ILE A 1 297 ? 26.473 -8.553 -72.638 1.00 87.19 297 ILE A N 1
ATOM 2327 C CA . ILE A 1 297 ? 27.156 -9.735 -73.191 1.00 87.19 297 ILE A CA 1
ATOM 2328 C C . ILE A 1 297 ? 26.505 -10.194 -74.502 1.00 87.19 297 ILE A C 1
ATOM 2330 O O . ILE A 1 297 ? 27.218 -10.593 -75.427 1.00 87.19 297 ILE A O 1
ATOM 2334 N N . ASN A 1 298 ? 25.172 -10.138 -74.564 1.00 88.38 298 ASN A N 1
ATOM 2335 C CA . ASN A 1 298 ? 24.388 -10.622 -75.698 1.00 88.38 298 ASN A CA 1
ATOM 2336 C C . ASN A 1 298 ? 24.336 -9.639 -76.880 1.00 88.38 298 ASN A C 1
ATOM 2338 O O . ASN A 1 298 ? 24.032 -10.066 -77.989 1.00 88.38 298 ASN A O 1
ATOM 2342 N N . ASP A 1 299 ? 24.617 -8.353 -76.662 1.00 90.19 299 ASP A N 1
ATOM 2343 C CA . ASP A 1 299 ? 24.653 -7.326 -77.707 1.00 90.19 299 ASP A CA 1
ATOM 2344 C C . ASP A 1 299 ? 26.106 -7.008 -78.106 1.00 90.19 299 ASP A C 1
ATOM 2346 O O . ASP A 1 299 ? 26.905 -6.504 -77.311 1.00 90.19 299 ASP A O 1
ATOM 2350 N N . ASP A 1 300 ? 26.453 -7.289 -79.363 1.00 89.31 300 ASP A N 1
ATOM 2351 C CA . ASP A 1 300 ? 27.801 -7.080 -79.900 1.00 89.31 300 ASP A CA 1
ATOM 2352 C C . ASP A 1 300 ? 28.243 -5.602 -79.860 1.00 89.31 300 ASP A C 1
ATOM 2354 O O . ASP A 1 300 ? 29.422 -5.311 -79.624 1.00 89.31 300 ASP A O 1
ATOM 2358 N N . HIS A 1 301 ? 27.313 -4.658 -80.040 1.00 91.44 301 HIS A N 1
ATOM 2359 C CA . HIS A 1 301 ? 27.592 -3.224 -80.001 1.00 91.44 301 HIS A CA 1
ATOM 2360 C C . HIS A 1 301 ? 27.899 -2.766 -78.569 1.00 91.44 301 HIS A C 1
ATOM 2362 O O . HIS A 1 301 ? 28.920 -2.109 -78.337 1.00 91.44 301 HIS A O 1
ATOM 2368 N N . LEU A 1 302 ? 27.083 -3.170 -77.587 1.00 88.62 302 LEU A N 1
ATOM 2369 C CA . LEU A 1 302 ? 27.318 -2.851 -76.170 1.00 88.62 302 LEU A CA 1
ATOM 2370 C C . LEU A 1 302 ? 28.598 -3.496 -75.631 1.00 88.62 302 LEU A C 1
ATOM 2372 O O . LEU A 1 302 ? 29.342 -2.851 -74.887 1.00 88.62 302 LEU A O 1
ATOM 2376 N N . ARG A 1 303 ? 28.904 -4.730 -76.044 1.00 89.31 303 ARG A N 1
ATOM 2377 C CA . ARG A 1 303 ? 30.147 -5.415 -75.670 1.00 89.31 303 ARG A CA 1
ATOM 2378 C C . ARG A 1 303 ? 31.381 -4.663 -76.169 1.00 89.31 303 ARG A C 1
ATOM 2380 O O . ARG A 1 303 ? 32.349 -4.514 -75.425 1.00 89.31 303 ARG A O 1
ATOM 2387 N N . SER A 1 304 ? 31.336 -4.138 -77.397 1.00 89.06 304 SER A N 1
ATOM 2388 C CA . SER A 1 304 ? 32.438 -3.336 -77.948 1.00 89.06 304 SER A CA 1
ATOM 2389 C C . SER A 1 304 ? 32.645 -2.021 -77.183 1.00 89.06 304 SER A C 1
ATOM 2391 O O . SER A 1 304 ? 33.782 -1.658 -76.885 1.00 89.06 304 SER A O 1
ATOM 2393 N N . HIS A 1 305 ? 31.561 -1.351 -76.777 1.00 90.31 305 HIS A N 1
ATOM 2394 C CA . HIS A 1 305 ? 31.614 -0.161 -75.925 1.00 90.31 305 HIS A CA 1
ATOM 2395 C C . HIS A 1 305 ? 32.169 -0.460 -74.529 1.00 90.31 305 HIS A C 1
ATOM 2397 O O . HIS A 1 305 ? 32.978 0.315 -74.022 1.00 90.31 305 HIS A O 1
ATOM 2403 N N . GLN A 1 306 ? 31.777 -1.584 -73.920 1.00 89.19 306 GLN A N 1
ATOM 2404 C CA . GLN A 1 306 ? 32.326 -2.012 -72.636 1.00 89.19 306 GLN A CA 1
ATOM 2405 C C . GLN A 1 306 ? 33.834 -2.288 -72.739 1.00 89.19 306 GLN A C 1
ATOM 2407 O O . GLN A 1 306 ? 34.580 -1.825 -71.880 1.00 89.19 306 GLN A O 1
ATOM 2412 N N . SER A 1 307 ? 34.291 -2.998 -73.781 1.00 87.94 307 SER A N 1
ATOM 2413 C CA . SER A 1 307 ? 35.725 -3.263 -74.005 1.00 87.94 307 SER A CA 1
ATOM 2414 C C . SER A 1 307 ? 36.512 -1.964 -74.141 1.00 87.94 307 SER A C 1
ATOM 2416 O O . SER A 1 307 ? 37.478 -1.759 -73.413 1.00 87.94 307 SER A O 1
ATOM 2418 N N . ARG A 1 308 ? 36.036 -1.038 -74.987 1.00 90.69 308 ARG A N 1
ATOM 2419 C CA . ARG A 1 308 ? 36.671 0.273 -75.186 1.00 90.69 308 ARG A CA 1
ATOM 2420 C C . ARG A 1 308 ? 36.738 1.088 -73.901 1.00 90.69 308 ARG A C 1
ATOM 2422 O O . ARG A 1 308 ? 37.788 1.624 -73.588 1.00 90.69 308 ARG A O 1
ATOM 2429 N N . PHE A 1 309 ? 35.655 1.132 -73.124 1.00 91.81 309 PHE A N 1
ATOM 2430 C CA . PHE A 1 309 ? 35.650 1.831 -71.838 1.00 91.81 309 PHE A CA 1
ATOM 2431 C C . PHE A 1 309 ? 36.714 1.283 -70.875 1.00 91.81 309 PHE A C 1
ATOM 2433 O O . PHE A 1 309 ? 37.411 2.057 -70.219 1.00 91.81 309 PHE A O 1
ATOM 2440 N N . TRP A 1 310 ? 36.851 -0.045 -70.780 1.00 91.38 310 TRP A N 1
ATOM 2441 C CA . TRP A 1 310 ? 37.865 -0.663 -69.922 1.00 91.38 310 TRP A CA 1
ATOM 2442 C C . TRP A 1 310 ? 39.284 -0.474 -70.455 1.00 91.38 310 TRP A C 1
ATOM 2444 O O . TRP A 1 310 ? 40.191 -0.246 -69.660 1.00 91.38 310 TRP A O 1
ATOM 2454 N N . GLU A 1 311 ? 39.478 -0.523 -71.772 1.00 91.75 311 GLU A N 1
ATOM 2455 C CA . GLU A 1 311 ? 40.755 -0.208 -72.417 1.00 91.75 311 GLU A CA 1
ATOM 2456 C C . GLU A 1 311 ? 41.161 1.249 -72.165 1.00 91.75 311 GLU A C 1
ATOM 2458 O O . GLU A 1 311 ? 42.296 1.507 -71.767 1.00 91.75 311 GLU A O 1
ATOM 2463 N N . ASP A 1 312 ? 40.235 2.198 -72.307 1.00 93.12 312 ASP A N 1
ATOM 2464 C CA . ASP A 1 312 ? 40.465 3.617 -72.031 1.00 93.12 312 ASP A CA 1
ATOM 2465 C C . ASP A 1 312 ? 40.817 3.846 -70.558 1.00 93.12 312 ASP A C 1
ATOM 2467 O O . ASP A 1 312 ? 41.810 4.510 -70.262 1.00 93.12 312 ASP A O 1
ATOM 2471 N N . ARG A 1 313 ? 40.078 3.224 -69.628 1.00 89.19 313 ARG A N 1
ATOM 2472 C CA . ARG A 1 313 ? 40.381 3.265 -68.187 1.00 89.19 313 ARG A CA 1
ATOM 2473 C C . ARG A 1 313 ? 41.751 2.684 -67.862 1.00 89.19 313 ARG A C 1
ATOM 2475 O O . ARG A 1 313 ? 42.495 3.301 -67.108 1.00 89.19 313 ARG A O 1
ATOM 2482 N N . ALA A 1 314 ? 42.093 1.528 -68.426 1.00 87.75 314 ALA A N 1
ATOM 2483 C CA . ALA A 1 314 ? 43.400 0.909 -68.225 1.00 87.75 314 ALA A CA 1
ATOM 2484 C C . ALA A 1 314 ? 44.526 1.786 -68.795 1.00 87.75 314 ALA A C 1
ATOM 2486 O O . ALA A 1 314 ? 45.596 1.898 -68.199 1.00 87.75 314 ALA A O 1
ATOM 2487 N N . ASN A 1 315 ? 44.282 2.454 -69.925 1.00 89.12 315 ASN A N 1
ATOM 2488 C CA . ASN A 1 315 ? 45.225 3.390 -70.526 1.00 89.12 315 ASN A CA 1
ATOM 2489 C C . ASN A 1 315 ? 45.374 4.677 -69.702 1.00 89.12 315 ASN A C 1
ATOM 2491 O O . ASN A 1 315 ? 46.488 5.176 -69.559 1.00 89.12 315 ASN A O 1
ATOM 2495 N N . GLU A 1 316 ? 44.289 5.221 -69.148 1.00 89.94 316 GLU A N 1
ATOM 2496 C CA . GLU A 1 316 ? 44.331 6.347 -68.208 1.00 89.94 316 GLU A CA 1
ATOM 2497 C C . GLU A 1 316 ? 45.075 5.976 -66.926 1.00 89.94 316 GLU A C 1
ATOM 2499 O O . GLU A 1 316 ? 45.964 6.710 -66.505 1.00 89.94 316 GLU A O 1
ATOM 2504 N N . GLU A 1 317 ? 44.773 4.817 -66.342 1.00 84.88 317 GLU A N 1
ATOM 2505 C CA . GLU A 1 317 ? 45.463 4.307 -65.159 1.00 84.88 317 GLU A CA 1
ATOM 2506 C C . GLU A 1 317 ? 46.954 4.115 -65.437 1.00 84.88 317 GLU A C 1
ATOM 2508 O O . GLU A 1 317 ? 47.790 4.560 -64.655 1.00 84.88 317 GLU A O 1
ATOM 2513 N N . LYS A 1 318 ? 47.310 3.552 -66.596 1.00 85.50 318 LYS A N 1
ATOM 2514 C CA . LYS A 1 318 ? 48.703 3.431 -67.030 1.00 85.50 318 LYS A CA 1
ATOM 2515 C C . LYS A 1 318 ? 49.383 4.797 -67.152 1.00 85.50 318 LYS A C 1
ATOM 2517 O O . LYS A 1 318 ? 50.488 4.954 -66.647 1.00 85.50 318 LYS A O 1
ATOM 2522 N N . LYS A 1 319 ? 48.724 5.801 -67.742 1.00 87.06 319 LYS A N 1
ATOM 2523 C CA . LYS A 1 319 ? 49.252 7.178 -67.829 1.00 87.06 319 LYS A CA 1
ATOM 2524 C C . LYS A 1 319 ? 49.435 7.816 -66.450 1.00 87.06 319 LYS A C 1
ATOM 2526 O O . LYS A 1 319 ? 50.429 8.500 -66.217 1.00 87.06 319 LYS A O 1
ATOM 2531 N N . LEU A 1 320 ? 48.494 7.592 -65.532 1.00 84.25 320 LEU A N 1
ATOM 2532 C CA . LEU A 1 320 ? 48.583 8.073 -64.153 1.00 84.25 320 LEU A CA 1
ATOM 2533 C C . LEU A 1 320 ? 49.731 7.391 -63.402 1.00 84.25 320 LEU A C 1
ATOM 2535 O O . LEU A 1 320 ? 50.491 8.072 -62.722 1.00 84.25 320 LEU A O 1
ATOM 2539 N N . LEU A 1 321 ? 49.903 6.080 -63.572 1.00 80.69 321 LEU A N 1
ATOM 2540 C CA . LEU A 1 321 ? 51.006 5.310 -62.994 1.00 80.69 321 LEU A CA 1
ATOM 2541 C C . LEU A 1 321 ? 52.358 5.618 -63.645 1.00 80.69 321 LEU A C 1
ATOM 2543 O O . LEU A 1 321 ? 53.387 5.396 -63.018 1.00 80.69 321 LEU A O 1
ATOM 2547 N N . GLU A 1 322 ? 52.390 6.113 -64.882 1.00 82.75 322 GLU A N 1
ATOM 2548 C CA . GLU A 1 322 ? 53.614 6.541 -65.564 1.00 82.75 322 GLU A CA 1
ATOM 2549 C C . GLU A 1 322 ? 54.139 7.891 -65.053 1.00 82.75 322 GLU A C 1
ATOM 2551 O O . GLU A 1 322 ? 55.345 8.130 -65.138 1.00 82.75 322 GLU A O 1
ATOM 2556 N N . ASN A 1 323 ? 53.275 8.722 -64.458 1.00 86.31 323 ASN A N 1
ATOM 2557 C CA . ASN A 1 323 ? 53.632 10.021 -63.893 1.00 86.31 323 ASN A CA 1
ATOM 2558 C C . ASN A 1 323 ? 54.600 9.873 -62.703 1.00 86.31 323 ASN A C 1
ATOM 2560 O O . ASN A 1 323 ? 54.281 9.243 -61.694 1.00 86.31 323 ASN A O 1
ATOM 2564 N N . GLU A 1 324 ? 55.773 10.501 -62.811 1.00 78.31 324 GLU A N 1
ATOM 2565 C CA . GLU A 1 324 ? 56.847 10.497 -61.805 1.00 78.31 324 GLU A CA 1
ATOM 2566 C C . GLU A 1 324 ? 56.350 10.892 -60.404 1.00 78.31 324 GLU A C 1
ATOM 2568 O O . GLU A 1 324 ? 56.726 10.260 -59.418 1.00 78.31 324 GLU A O 1
ATOM 2573 N N . ALA A 1 325 ? 55.440 11.870 -60.307 1.00 80.56 325 ALA A N 1
ATOM 2574 C CA . ALA A 1 325 ? 54.881 12.313 -59.028 1.00 80.56 325 ALA A CA 1
ATOM 2575 C C . ALA A 1 325 ? 53.993 11.240 -58.371 1.00 80.56 325 ALA A C 1
ATOM 2577 O O . ALA A 1 325 ? 54.034 11.054 -57.156 1.00 80.56 325 ALA A O 1
ATOM 2578 N N . VAL A 1 326 ? 53.224 10.495 -59.173 1.00 80.69 326 VAL A N 1
ATOM 2579 C CA . VAL A 1 326 ? 52.370 9.397 -58.693 1.00 80.69 326 VAL A CA 1
ATOM 2580 C C . VAL A 1 326 ? 53.219 8.181 -58.339 1.00 80.69 326 VAL A C 1
ATOM 2582 O O . VAL A 1 326 ? 52.962 7.551 -57.321 1.00 80.69 326 VAL A O 1
ATOM 2585 N N . LYS A 1 327 ? 54.275 7.877 -59.108 1.00 81.94 327 LYS A N 1
ATOM 2586 C CA . LYS A 1 327 ? 55.244 6.826 -58.751 1.00 81.94 327 LYS A CA 1
ATOM 2587 C C . LYS A 1 327 ? 55.956 7.132 -57.438 1.00 81.94 327 LYS A C 1
ATOM 2589 O O . LYS A 1 327 ? 56.116 6.228 -56.624 1.00 81.94 327 LYS A O 1
ATOM 2594 N N . ALA A 1 328 ? 56.367 8.384 -57.225 1.00 80.38 328 ALA A N 1
ATOM 2595 C CA . ALA A 1 328 ? 56.991 8.821 -55.981 1.00 80.38 328 ALA A CA 1
ATOM 2596 C C . ALA A 1 328 ? 56.021 8.687 -54.799 1.00 80.38 328 ALA A C 1
ATOM 2598 O O . ALA A 1 328 ? 56.367 8.036 -53.819 1.00 80.38 328 ALA A O 1
ATOM 2599 N N . ALA A 1 329 ? 54.785 9.180 -54.937 1.00 77.88 329 ALA A N 1
ATOM 2600 C CA . ALA A 1 329 ? 53.750 9.064 -53.908 1.00 77.88 329 ALA A CA 1
ATOM 2601 C C . ALA A 1 329 ? 53.330 7.607 -53.634 1.00 77.88 329 ALA A C 1
ATOM 2603 O O . ALA A 1 329 ? 53.087 7.237 -52.490 1.00 77.88 329 ALA A O 1
ATOM 2604 N N . LEU A 1 330 ? 53.270 6.751 -54.661 1.00 76.31 330 LEU A N 1
ATOM 2605 C CA . LEU A 1 330 ? 52.962 5.326 -54.514 1.00 76.31 330 LEU A CA 1
ATOM 2606 C C . LEU A 1 330 ? 54.109 4.582 -53.819 1.00 76.31 330 LEU A C 1
ATOM 2608 O O . LEU A 1 330 ? 53.860 3.736 -52.966 1.00 76.31 330 LEU A O 1
ATOM 2612 N N . ASN A 1 331 ? 55.361 4.898 -54.161 1.00 76.50 331 ASN A N 1
ATOM 2613 C CA . ASN A 1 331 ? 56.534 4.326 -53.503 1.00 76.50 331 ASN A CA 1
ATOM 2614 C C . ASN A 1 331 ? 56.668 4.816 -52.056 1.00 76.50 331 ASN A C 1
ATOM 2616 O O . ASN A 1 331 ? 57.024 4.022 -51.191 1.00 76.50 331 ASN A O 1
ATOM 2620 N N . GLU A 1 332 ? 56.327 6.074 -51.778 1.00 78.12 332 GLU A N 1
ATOM 2621 C CA . GLU A 1 332 ? 56.235 6.626 -50.425 1.00 78.12 332 GLU A CA 1
ATOM 2622 C C . GLU A 1 332 ? 55.124 5.929 -49.628 1.00 78.12 332 GLU A C 1
ATOM 2624 O O . GLU A 1 332 ? 55.398 5.378 -48.569 1.00 78.12 332 GLU A O 1
ATOM 2629 N N . ALA A 1 333 ? 53.910 5.810 -50.173 1.00 70.81 333 ALA A N 1
ATOM 2630 C CA . ALA A 1 333 ? 52.801 5.086 -49.543 1.00 70.81 333 ALA A CA 1
ATOM 2631 C C . ALA A 1 333 ? 53.074 3.581 -49.361 1.00 70.81 333 ALA A C 1
ATOM 2633 O O . ALA A 1 333 ? 52.492 2.942 -48.488 1.00 70.81 333 ALA A O 1
ATOM 2634 N N . ARG A 1 334 ? 53.956 2.997 -50.179 1.00 70.56 334 ARG A N 1
ATOM 2635 C CA . ARG A 1 334 ? 54.400 1.605 -50.039 1.00 70.56 334 ARG A CA 1
ATOM 2636 C C . ARG A 1 334 ? 55.472 1.437 -48.960 1.00 70.56 334 ARG A C 1
ATOM 2638 O O . ARG A 1 334 ? 55.548 0.367 -48.366 1.00 70.56 334 ARG A O 1
ATOM 2645 N N . GLN A 1 335 ? 56.294 2.462 -48.724 1.00 68.75 335 GLN A N 1
ATOM 2646 C CA . GLN A 1 335 ? 57.305 2.485 -47.660 1.00 68.75 335 GLN A CA 1
ATOM 2647 C C . GLN A 1 335 ? 56.731 2.919 -46.306 1.00 68.75 335 GLN A C 1
ATOM 2649 O O . GLN A 1 335 ? 57.226 2.488 -45.267 1.00 68.75 335 GLN A O 1
ATOM 2654 N N . VAL A 1 336 ? 55.679 3.742 -46.310 1.00 65.12 336 VAL A N 1
ATOM 2655 C CA . VAL A 1 336 ? 54.902 4.101 -45.122 1.00 65.12 336 VAL A CA 1
ATOM 2656 C C . VAL A 1 336 ? 54.021 2.903 -44.762 1.00 65.12 336 VAL A C 1
ATOM 2658 O O . VAL A 1 336 ? 52.931 2.712 -45.288 1.00 65.12 336 VAL A O 1
ATOM 2661 N N . ASP A 1 337 ? 54.600 2.052 -43.918 1.00 59.59 337 ASP A N 1
ATOM 2662 C CA . ASP A 1 337 ? 54.076 0.842 -43.284 1.00 59.59 337 ASP A CA 1
ATOM 2663 C C . ASP A 1 337 ? 52.557 0.614 -43.424 1.00 59.59 337 ASP A C 1
ATOM 2665 O O . ASP A 1 337 ? 51.737 1.308 -42.821 1.00 59.59 337 ASP A O 1
ATOM 2669 N N . GLY A 1 338 ? 52.175 -0.427 -44.172 1.00 63.75 338 GLY A N 1
ATOM 2670 C CA . GLY A 1 338 ? 50.815 -0.963 -44.107 1.00 63.75 338 GLY A CA 1
ATOM 2671 C C . GLY A 1 338 ? 50.191 -1.413 -45.418 1.00 63.75 338 GLY A C 1
ATOM 2672 O O . GLY A 1 338 ? 49.214 -2.143 -45.348 1.00 63.75 338 GLY A O 1
ATOM 2673 N N . TYR A 1 339 ? 50.726 -1.068 -46.594 1.00 68.31 339 TYR A N 1
ATOM 2674 C CA . TYR A 1 339 ? 50.071 -1.410 -47.869 1.00 68.31 339 TYR A CA 1
ATOM 2675 C C . TYR A 1 339 ? 49.841 -2.921 -48.050 1.00 68.31 339 TYR A C 1
ATOM 2677 O O . TYR A 1 339 ? 48.727 -3.348 -48.357 1.00 68.31 339 TYR A O 1
ATOM 2685 N N . ASP A 1 340 ? 50.861 -3.746 -47.793 1.00 72.94 340 ASP A N 1
ATOM 2686 C CA . ASP A 1 340 ? 50.738 -5.205 -47.910 1.00 72.94 340 ASP A CA 1
ATOM 2687 C C . ASP A 1 340 ? 49.814 -5.793 -46.830 1.00 72.94 340 ASP A C 1
ATOM 2689 O O . ASP A 1 340 ? 49.038 -6.704 -47.110 1.00 72.94 340 ASP A O 1
ATOM 2693 N N . ARG A 1 341 ? 49.809 -5.213 -45.622 1.00 72.19 341 ARG A N 1
ATOM 2694 C CA . ARG A 1 341 ? 48.862 -5.568 -44.551 1.00 72.19 341 ARG A CA 1
ATOM 2695 C C . ARG A 1 341 ? 47.422 -5.217 -44.916 1.00 72.19 341 ARG A C 1
ATOM 2697 O O . ARG A 1 341 ? 46.532 -6.033 -44.706 1.00 72.19 341 ARG A O 1
ATOM 2704 N N . LEU A 1 342 ? 47.203 -4.035 -45.485 1.00 70.62 342 LEU A N 1
ATOM 2705 C CA . LEU A 1 342 ? 45.895 -3.539 -45.903 1.00 70.62 342 LEU A CA 1
ATOM 2706 C C . LEU A 1 342 ? 45.348 -4.374 -47.065 1.00 70.62 342 LEU A C 1
ATOM 2708 O O . LEU A 1 342 ? 44.164 -4.694 -47.102 1.00 70.62 342 LEU A O 1
ATOM 2712 N N . LYS A 1 343 ? 46.225 -4.776 -47.992 1.00 74.62 343 LYS A N 1
ATOM 2713 C CA . LYS A 1 343 ? 45.901 -5.688 -49.091 1.00 74.62 343 LYS A CA 1
ATOM 2714 C C . LYS A 1 343 ? 45.508 -7.075 -48.581 1.00 74.62 343 LYS A C 1
ATOM 2716 O O . LYS A 1 343 ? 44.526 -7.638 -49.060 1.00 74.62 343 LYS A O 1
ATOM 2721 N N . ASP A 1 344 ? 46.235 -7.602 -47.602 1.00 80.38 344 ASP A N 1
ATOM 2722 C CA . ASP A 1 344 ? 45.950 -8.903 -46.991 1.00 80.38 344 ASP A CA 1
ATOM 2723 C C . ASP A 1 344 ? 44.665 -8.876 -46.139 1.00 80.38 344 ASP A C 1
ATOM 2725 O O . ASP A 1 344 ? 43.873 -9.818 -46.125 1.00 80.38 344 ASP A O 1
ATOM 2729 N N . GLU A 1 345 ? 44.390 -7.759 -45.464 1.00 77.38 345 GLU A N 1
ATOM 2730 C CA . GLU A 1 345 ? 43.151 -7.536 -44.715 1.00 77.38 345 GLU A CA 1
ATOM 2731 C C . GLU A 1 345 ? 41.936 -7.353 -45.638 1.00 77.38 345 GLU A C 1
ATOM 2733 O O . GLU A 1 345 ? 40.890 -7.960 -45.401 1.00 77.38 345 GLU A O 1
ATOM 2738 N N . ALA A 1 346 ? 42.085 -6.619 -46.744 1.00 75.69 346 ALA A N 1
ATOM 2739 C CA . ALA A 1 346 ? 41.061 -6.506 -47.780 1.00 75.69 346 ALA A CA 1
ATOM 2740 C C . ALA A 1 346 ? 40.781 -7.856 -48.466 1.00 75.69 346 ALA A C 1
ATOM 2742 O O . ALA A 1 346 ? 39.620 -8.185 -48.723 1.00 75.69 346 ALA A O 1
ATOM 2743 N N . GLY A 1 347 ? 41.823 -8.662 -48.708 1.00 76.81 347 GLY A N 1
ATOM 2744 C CA . GLY A 1 347 ? 41.699 -10.032 -49.209 1.00 76.81 347 GLY A CA 1
ATOM 2745 C C . GLY A 1 347 ? 40.877 -10.912 -48.267 1.00 76.81 347 GLY A C 1
ATOM 2746 O O . GLY A 1 347 ? 39.879 -11.499 -48.686 1.00 76.81 347 GLY A O 1
ATOM 2747 N N . ARG A 1 348 ? 41.212 -10.910 -46.970 1.00 76.44 348 ARG A N 1
ATOM 2748 C CA . ARG A 1 348 ? 40.464 -11.647 -45.936 1.00 76.44 348 ARG A CA 1
ATOM 2749 C C . ARG A 1 348 ? 39.009 -11.187 -45.808 1.00 76.44 348 ARG A C 1
ATOM 2751 O O . ARG A 1 348 ? 38.120 -12.025 -45.666 1.00 76.44 348 ARG A O 1
ATOM 2758 N N . TYR A 1 349 ? 38.734 -9.885 -45.903 1.00 72.38 349 TYR A N 1
ATOM 2759 C CA . TYR A 1 349 ? 37.362 -9.359 -45.901 1.00 72.38 349 TYR A CA 1
ATOM 2760 C C . TYR A 1 349 ? 36.558 -9.798 -47.132 1.00 72.38 349 TYR A C 1
ATOM 2762 O O . TYR A 1 349 ? 35.389 -10.169 -47.006 1.00 72.38 349 TYR A O 1
ATOM 2770 N N . SER A 1 350 ? 37.173 -9.790 -48.317 1.00 70.44 350 SER A N 1
ATOM 2771 C CA . SER A 1 350 ? 36.532 -10.256 -49.551 1.00 70.44 350 SER A CA 1
ATOM 2772 C C . SER A 1 350 ? 36.221 -11.755 -49.491 1.00 70.44 350 SER A C 1
ATOM 2774 O O . SER A 1 350 ? 35.095 -12.165 -49.783 1.00 70.44 350 SER A O 1
ATOM 2776 N N . GLU A 1 351 ? 37.169 -12.570 -49.021 1.00 73.25 351 GLU A N 1
ATOM 2777 C CA . GLU A 1 351 ? 36.969 -14.008 -48.817 1.00 73.25 351 GLU A CA 1
ATOM 2778 C C . GLU A 1 351 ? 35.910 -14.311 -47.755 1.00 73.25 351 GLU A C 1
ATOM 2780 O O . GLU A 1 351 ? 35.132 -15.245 -47.936 1.00 73.25 351 GLU A O 1
ATOM 2785 N N . ALA A 1 352 ? 35.811 -13.515 -46.686 1.00 69.88 352 ALA A N 1
ATOM 2786 C CA . ALA A 1 352 ? 34.764 -13.669 -45.679 1.00 69.88 352 ALA A CA 1
ATOM 2787 C C . ALA A 1 352 ? 33.367 -13.390 -46.260 1.00 69.88 352 ALA A C 1
ATOM 2789 O O . ALA A 1 352 ? 32.443 -14.172 -46.042 1.00 69.88 352 ALA A O 1
ATOM 2790 N N . ILE A 1 353 ? 33.211 -12.330 -47.059 1.00 61.97 353 ILE A N 1
ATOM 2791 C CA . ILE A 1 353 ? 31.936 -11.996 -47.717 1.00 61.97 353 ILE A CA 1
ATOM 2792 C C . ILE A 1 353 ? 31.539 -13.086 -48.724 1.00 61.97 353 ILE A C 1
ATOM 2794 O O . ILE A 1 353 ? 30.388 -13.526 -48.750 1.00 61.97 353 ILE A O 1
ATOM 2798 N N . ILE A 1 354 ? 32.491 -13.581 -49.518 1.00 62.69 354 ILE A N 1
ATOM 2799 C CA . ILE A 1 354 ? 32.237 -14.654 -50.489 1.00 62.69 354 ILE A CA 1
ATOM 2800 C C . ILE A 1 354 ? 32.021 -16.003 -49.774 1.00 62.69 354 ILE A C 1
ATOM 2802 O O . ILE A 1 354 ? 31.203 -16.813 -50.208 1.00 62.69 354 ILE A O 1
ATOM 2806 N N . GLY A 1 355 ? 32.698 -16.250 -48.653 1.00 52.78 355 GLY A N 1
ATOM 2807 C CA . GLY A 1 355 ? 32.584 -17.458 -47.834 1.00 52.78 355 GLY A CA 1
ATOM 2808 C C . GLY A 1 355 ? 31.230 -17.598 -47.140 1.00 52.78 355 GLY A C 1
ATOM 2809 O O . GLY A 1 355 ? 30.678 -18.698 -47.104 1.00 52.78 355 GLY A O 1
ATOM 2810 N N . VAL A 1 356 ? 30.635 -16.489 -46.687 1.00 51.12 356 VAL A N 1
ATOM 2811 C CA . VAL A 1 356 ? 29.267 -16.459 -46.135 1.00 51.12 356 VAL A CA 1
ATOM 2812 C C . VAL A 1 356 ? 28.224 -16.858 -47.192 1.00 51.12 356 VAL A C 1
ATOM 2814 O O . VAL A 1 356 ? 27.233 -17.504 -46.855 1.00 51.12 356 VAL A O 1
ATOM 2817 N N . SER A 1 357 ? 28.476 -16.604 -48.484 1.00 44.75 357 SER A N 1
ATOM 2818 C CA . SER A 1 357 ? 27.590 -17.066 -49.571 1.00 44.75 357 SER A CA 1
ATOM 2819 C C . SER A 1 357 ? 27.614 -18.590 -49.801 1.00 44.75 357 SER A C 1
ATOM 2821 O O . SER A 1 357 ? 26.722 -19.131 -50.452 1.00 44.75 357 SER A O 1
ATOM 2823 N N . LYS A 1 358 ? 28.608 -19.309 -49.252 1.00 42.62 358 LYS A N 1
ATOM 2824 C CA . LYS A 1 358 ? 28.775 -20.768 -49.403 1.00 42.62 358 LYS A CA 1
ATOM 2825 C C . LYS A 1 358 ? 28.242 -21.589 -48.225 1.00 42.62 358 LYS A C 1
ATOM 2827 O O . LYS A 1 358 ? 28.554 -22.781 -48.139 1.00 42.62 358 LYS A O 1
ATOM 2832 N N . ILE A 1 359 ? 27.406 -21.023 -47.350 1.00 40.66 359 ILE A N 1
ATOM 2833 C CA . ILE A 1 359 ? 26.635 -21.832 -46.396 1.00 40.66 359 ILE A CA 1
ATOM 2834 C C . ILE A 1 359 ? 25.597 -22.628 -47.198 1.00 40.66 359 ILE A C 1
ATOM 2836 O O . ILE A 1 359 ? 24.471 -22.196 -47.431 1.00 40.66 359 ILE A O 1
ATOM 2840 N N . LYS A 1 360 ? 25.998 -23.820 -47.654 1.00 40.88 360 LYS A N 1
ATOM 2841 C CA . LYS A 1 360 ? 25.071 -24.855 -48.100 1.00 40.88 360 LYS A CA 1
ATOM 2842 C C . LYS A 1 360 ? 24.173 -25.188 -46.915 1.00 40.88 360 LYS A C 1
ATOM 2844 O O . LYS A 1 360 ? 24.606 -25.855 -45.978 1.00 40.88 360 LYS A O 1
ATOM 2849 N N . VAL A 1 361 ? 22.924 -24.742 -46.991 1.00 40.22 361 VAL A N 1
ATOM 2850 C CA . VAL A 1 361 ? 21.820 -25.336 -46.243 1.00 40.22 361 VAL A CA 1
ATOM 2851 C C . VAL A 1 361 ? 21.824 -26.824 -46.594 1.00 40.22 361 VAL A C 1
ATOM 2853 O O . VAL A 1 361 ? 21.500 -27.210 -47.718 1.00 40.22 361 VAL A O 1
ATOM 2856 N N . LYS A 1 362 ? 22.291 -27.663 -45.666 1.00 38.56 362 LYS A N 1
ATOM 2857 C CA . LYS A 1 362 ? 21.959 -29.085 -45.691 1.00 38.56 362 LYS A CA 1
ATOM 2858 C C . LYS A 1 362 ? 20.477 -29.157 -45.343 1.00 38.56 362 LYS A C 1
ATOM 2860 O O . LYS A 1 362 ? 20.115 -28.880 -44.203 1.00 38.56 362 LYS A O 1
ATOM 2865 N N . VAL A 1 363 ? 19.667 -29.421 -46.365 1.00 37.81 363 VAL A N 1
ATOM 2866 C CA . VAL A 1 363 ? 18.292 -29.912 -46.219 1.00 37.81 363 VAL A CA 1
ATOM 2867 C C . VAL A 1 363 ? 18.326 -31.256 -45.506 1.00 37.81 363 VAL A C 1
ATOM 2869 O O . VAL A 1 363 ? 19.260 -32.040 -45.809 1.00 37.81 363 VAL A O 1
#

Radius of gyration: 38.96 Å; chains: 1; bounding box: 84×47×116 Å

Organism: NCBI:txid54092

pLDDT: mean 79.45, std 16.04, range [37.81, 96.56]

Foldseek 3Di:
DDDVVNVVVVCVVCVVVVVVVVVVLVVLVVVVVVPPDPPDPDQLDQDPLLVVLLVVLLVLLVVLVVVLVVLVPPDLCDPPDPALCSNLVHQLPDALVVSQVSCVVSVNDDPQSVQLSVQSRDSLSSLLCLAQPCLSVPPPPDDSVDSVSSLVVCLCVLCVVLVVVLVSLVVSQVVPVQCVLVSVVLNVLSVVLSVVLSVLSVPDDSCQSVPDPDSVRRHNNSSVSSSSSSVSSSVSSNVVSVVSVCSSSVSDRPDCVVVCVPVVCVVVVVVVVVVVVVVVVVVVVVVVVVVVVVVCVPDPVSVVVVVVVVVVVVVVVVVCCVDPVSVVVVVVVVVPPDPVVVVVVVVVVVCVVVVVVPPPPPD

Sequence (363 aa):
MVNIAALQTLVTVLAPFLLPQIIGFIQRFRQGRQAGDDNQTRPVSLSGTYMTIIFVFFLAAICHLAHVAVFMARDPQSSFNNNIFQITGLPILTPTETVAAILARLGRDTEYTEFLLTKLASPKARAIYAAFGDAIAECSWCSIANDNSYRLYVLPTLLWPFFAQIGIIGGSTSVGKKLNGVRVPTTVVLVIGMVYVVWRLLKFDPSANINTRGRVMTQWLLDDLLKQRDEILATFDIVLAGITWLVGTNRWVLDDGAATFVSEHETITRNFLQLERRLDEVLQKERSAGLVRGTIINDDHLRSHQSRFWEDRANEEKKLLENEAVKAALNEARQVDGYDRLKDEAGRYSEAIIGVSKIKVKV